Protein 4U9N (pdb70)

CATH classification: 1.10.357.20

Nearest PDB structures (foldseek):
  4u9l-assembly1_A  TM=1.004E+00  e=7.813E-21  Thermus thermophilus HB8
  5x9h-assembly1_A  TM=9.500E-01  e=3.663E-18  Thermus thermophilus HB8
  4u9l-assembly1_A  TM=9.890E-01  e=3.385E-21  Thermus thermophilus HB8
  5x9h-assembly1_A  TM=9.630E-01  e=1.611E-18  Thermus thermophilus HB8

Secondary structure (DSSP, 8-state):
-TTT--HHHHHHHHHHHHHHHHHHHTHHHHHHHTTHHHHHH-GGGGGGHHHHHHHHHHHHHHHHHHHHHHHHTTSS-GGGHHHHHHHHHHHHHHHHHHHHHHHHHHHHHHT-GGGHHHHHHHHHHHHHHHHHHHHHHHHHHHHTT--GGGTHHHHHHHHHHHHHHHHHHHHHHHHH-/--GGG--HHHHHHHHHHHHHHHHHHHTHHHHHHHTTHHHHHH-GGGGGGHHHHHHHHHHHHHHHHHHHHHHHHTTSS-GGGHHHHHHHHHHHHHHHHHHHHHHHHHHHHHHT-GGGHHHHHHHHHHHHHHHHHHHHHHHHHHHHTT--HHHHHHHHHHHHHHHHHHHHHHHHHHHH--

InterPro domains:
  IPR000644 CBS domain [PF00571] (135-192)
  IPR000644 CBS domain [PF00571] (198-252)
  IPR000644 CBS domain [PS51371] (138-200)
  IPR000644 CBS domain [PS51371] (202-258)
  IPR000644 CBS domain [SM00116] (141-194)
  IPR000644 CBS domain [SM00116] (205-253)
  IPR006667 SLC41A/MgtE, integral membrane domain [PF01769] (320-442)
  IPR006668 Magnesium transporter, MgtE intracellular domain [PF03448] (28-132)
  IPR006668 Magnesium transporter, MgtE intracellular domain [SM00924] (28-134)
  IPR006669 Magnesium transporter MgtE [PTHR43773] (9-448)
  IPR006669 Magnesium transporter MgtE [TIGR00400] (4-448)
  IPR036739 SLC41A/MgtE divalent cation transporters, integral membrane domain superfamily [G3DSA:1.10.357.20] (271-448)
  IPR036739 SLC41A/MgtE divalent cation transporters, integral membrane domain superfamily [SSF161093] (280-447)
  IPR038076 MgtE, N-terminal domain superfamily [G3DSA:1.25.60.10] (1-129)
  IPR046342 CBS domain superfamily [G3DSA:3.10.580.10] (130-252)
  IPR046342 CBS domain superfamily [SSF54631] (134-265)

B-factor: mean 40.31, std 9.63, range [22.08, 92.89]

Sequence (355 aa):
VYSEAGPVALWLARVRWLVILILTGMVTSSILQGFESVLEAVTALAFYVPVLLGTGGNTGNQSATLIIRALATRDLDLRDWRRVFLKEMGVGLLLGLTLSFLLVGKVYWDGHPLLLPVVGVSLVLIVFFANLVGAMLPFLLRRLGVDPALVSNNPLVATLSDVTGLLIYLSVARLLLELVYSEAGPVALWLARVRWLVILILTGMVTSSILQGFESVLEAVTALAFYVPVLLGTGGNTGNNQSATLIIRALATRDLDLRDWRRVFLKEMGVGLLLGLTLSFLLVGKVYWDGHPLLLPVVGVSLVLIVFFANLVGAMLPFLLRRLGVDPALVSNPLVATLSDVTGLLIYLSVARLLLE

Solvent-accessible surface area: 15388 Å² total; per-residue (Å²): 95,14,67,144,27,31,57,96,39,11,76,128,79,5,30,112,61,2,34,84,7,4,91,58,9,21,72,2,1,52,22,2,58,49,22,59,86,5,17,86,82,29,45,6,0,14,4,0,6,6,4,0,8,25,5,0,9,20,0,0,11,30,1,2,87,35,0,53,106,4,8,64,84,182,43,15,63,73,179,37,100,130,68,5,64,123,44,1,75,28,0,0,81,66,0,0,99,36,0,8,158,49,0,43,39,29,0,164,211,31,47,46,95,117,0,43,68,0,0,8,74,0,0,22,64,3,0,37,92,2,0,13,42,0,0,34,13,1,12,103,10,122,176,121,70,54,71,31,85,60,33,6,28,12,45,0,29,10,67,1,24,27,52,1,0,79,28,0,0,57,17,0,107,140,87,48,96,145,85,7,57,148,18,32,52,98,47,1,63,91,58,4,15,174,80,2,35,94,10,2,93,64,11,20,65,4,0,56,35,1,49,54,19,72,75,7,18,89,76,24,48,2,0,16,3,0,5,7,5,0,9,22,7,0,9,16,0,0,18,30,0,2,48,60,0,31,166,4,5,76,76,207,42,12,87,55,73,42,104,144,91,0,69,126,40,1,76,26,0,0,82,52,0,0,97,35,0,7,157,52,0,45,41,24,0,158,209,34,46,34,88,107,0,41,69,0,0,10,71,0,0,30,64,3,0,40,91,3,0,14,43,0,0,33,15,0,12,99,12,91,186,121,69,77,82,6,73,75,38,5,44,7,50,0,30,21,76,2,25,30,48,1,0,74,31,1,0,46,19,0,107,144,88,39,110

Foldseek 3Di:
DVVPDDPVRVCVVPVVVVVVLVVLLVVLVVLCVVLVPLCVVDVCLVVCLCVLLVLLLVLLQVLLVVQLVCVVVVVDDLVCLVVLLVVLLVVQLVVQQVVLVVVLVVVVVVPDVLCSVLSSVLSSVLSNVLNSCSNCVVSVQVVVPHDCPPPSSSVSSSVSSVVSSVSSSVSSVVSVD/DDDVPADPVRVCVVPVVVVVVLVVLLCVLVVLVVVLVVLCVVDVCLVVCLCVLLVVLLVLLQVLLVVQLVCDVVVVDDLVCLVVQLVVLLVVLQVVQQVVLVVVLVVCVVVPPPLCSVLSSVLSSVLSNVLNNCSNCVQSVQVVVPHGCVPPVNSVSSSVSSVVSSVSSSVSSVVSVD

GO terms:
  GO:0005886 plasma membrane (C, EXP)
  GO:0042803 protein homodimerization activity (F, IPI)
  GO:0042802 identical protein binding (F, IPI)
  GO:0000287 magnesium ion binding (F, IDA)

Organism: Thermus thermophilus (strain ATCC 27634 / DSM 579 / HB8) (NCBI:txid300852)

Radius of gyration: 19.82 Å; Cα contacts (8 Å, |Δi|>4): 485; chains: 2; bounding box: 48×37×52 Å

Structure (mmCIF, N/CA/C/O backbone):
data_4U9N
#
_entry.id   4U9N
#
_cell.length_a   63.521
_cell.length_b   70.681
_cell.length_c   103.327
_cell.angle_alpha   90.00
_cell.angle_beta   90.00
_cell.angle_gamma   90.00
#
_symmetry.space_group_name_H-M   'P 21 21 21'
#
loop_
_entity.id
_entity.type
_entity.pdbx_description
1 polymer 'Magnesium transporter MgtE'
2 non-polymer 'MANGANESE (II) ION'
3 non-polymer 'OLEIC ACID'
4 non-polymer '(2R)-2,3-dihydroxypropyl (9Z)-octadec-9-enoate'
5 water water
#
loop_
_atom_site.group_PDB
_atom_site.id
_atom_site.type_symbol
_atom_site.label_atom_id
_atom_site.label_alt_id
_atom_site.label_comp_id
_atom_site.label_asym_id
_atom_site.label_entity_id
_atom_site.label_seq_id
_atom_site.pdbx_PDB_ins_code
_atom_site.Cartn_x
_atom_site.Cartn_y
_atom_site.Cartn_z
_atom_site.occupancy
_atom_site.B_iso_or_equiv
_atom_site.auth_seq_id
_atom_site.auth_comp_id
_atom_site.auth_asym_id
_atom_site.auth_atom_id
_atom_site.pdbx_PDB_model_num
ATOM 1 N N . VAL A 1 2 ? 41.699 3.010 -24.338 1.00 67.09 272 VAL A N 1
ATOM 2 C CA . VAL A 1 2 ? 41.320 1.602 -24.366 1.00 62.89 272 VAL A CA 1
ATOM 3 C C . VAL A 1 2 ? 42.132 0.819 -23.340 1.00 60.44 272 VAL A C 1
ATOM 4 O O . VAL A 1 2 ? 43.251 1.204 -22.994 1.00 59.41 272 VAL A O 1
ATOM 6 N N . TYR A 1 3 ? 41.566 -0.286 -22.863 1.00 62.75 273 TYR A N 1
ATOM 7 C CA . TYR A 1 3 ? 42.118 -0.998 -21.714 1.00 52.87 273 TYR A CA 1
ATOM 8 C C . TYR A 1 3 ? 43.435 -1.708 -22.004 1.00 51.32 273 TYR A C 1
ATOM 9 O O . TYR A 1 3 ? 44.360 -1.648 -21.197 1.00 54.12 273 TYR A O 1
ATOM 18 N N . SER A 1 4 ? 43.515 -2.387 -23.144 1.00 54.12 274 SER A N 1
ATOM 19 C CA . SER A 1 4 ? 44.723 -3.120 -23.514 1.00 53.12 274 SER A CA 1
ATOM 20 C C . SER A 1 4 ? 45.921 -2.183 -23.668 1.00 56.05 274 SER A C 1
ATOM 21 O O . SER A 1 4 ? 47.075 -2.618 -23.613 1.00 57.36 274 SER A O 1
ATOM 24 N N . GLU A 1 5 ? 45.638 -0.898 -23.863 1.00 55.23 275 GLU A N 1
ATOM 25 C CA . GLU A 1 5 ? 46.671 0.117 -24.036 1.00 58.35 275 GLU A CA 1
ATOM 26 C C . GLU A 1 5 ? 47.283 0.525 -22.696 1.00 57.62 275 GLU A C 1
ATOM 27 O O . GLU A 1 5 ? 48.498 0.480 -22.510 1.00 61.38 275 GLU A O 1
ATOM 33 N N . ALA A 1 6 ? 46.419 0.917 -21.764 1.00 54.92 276 ALA A N 1
ATOM 34 C CA . ALA A 1 6 ? 46.846 1.595 -20.546 1.00 53.12 276 ALA A CA 1
ATOM 35 C C . ALA A 1 6 ? 47.562 0.685 -19.551 1.00 53.16 276 ALA A C 1
ATOM 36 O O . ALA A 1 6 ? 47.218 -0.488 -19.395 1.00 55.57 276 ALA A O 1
ATOM 38 N N . GLY A 1 7 ? 48.574 1.246 -18.893 1.00 55.39 277 GLY A N 1
ATOM 39 C CA . GLY A 1 7 ? 49.255 0.583 -17.796 1.00 51.39 277 GLY A CA 1
ATOM 40 C C . GLY A 1 7 ? 48.553 0.896 -16.487 1.00 52.63 277 GLY A C 1
ATOM 41 O O . GLY A 1 7 ? 47.553 1.615 -16.479 1.00 51.19 277 GLY A O 1
ATOM 42 N N . PRO A 1 8 ? 49.079 0.365 -15.372 1.00 48.39 278 PRO A N 1
ATOM 43 C CA . PRO A 1 8 ? 48.462 0.523 -14.049 1.00 50.79 278 PRO A CA 1
ATOM 44 C C . PRO A 1 8 ? 48.339 1.980 -13.610 1.00 51.66 278 PRO A C 1
ATOM 45 O O . PRO A 1 8 ? 47.292 2.376 -13.095 1.00 48.48 278 PRO A O 1
ATOM 49 N N . VAL A 1 9 ? 49.394 2.762 -13.810 1.00 53.34 279 VAL A N 1
ATOM 50 C CA . VAL A 1 9 ? 49.375 4.173 -13.440 1.00 51.93 279 VAL A CA 1
ATOM 51 C C . VAL A 1 9 ? 48.352 4.932 -14.282 1.00 50.51 279 VAL A C 1
ATOM 52 O O . VAL A 1 9 ? 47.633 5.795 -13.777 1.00 52.31 279 VAL A O 1
ATOM 56 N N . ALA A 1 10 ? 48.282 4.592 -15.565 1.00 48.60 280 ALA A N 1
ATOM 57 C CA . ALA A 1 10 ? 47.344 5.235 -16.479 1.00 54.23 280 ALA A CA 1
ATOM 58 C C . ALA A 1 10 ? 45.902 4.919 -16.094 1.00 48.93 280 ALA A C 1
ATOM 59 O O . ALA A 1 10 ? 45.032 5.789 -16.149 1.00 50.90 280 ALA A O 1
ATOM 61 N N . LEU A 1 11 ? 45.654 3.672 -15.708 1.00 48.85 281 LEU A N 1
ATOM 62 C CA . LEU A 1 11 ? 44.334 3.269 -15.238 1.00 49.18 281 LEU A CA 1
ATOM 63 C C . LEU A 1 11 ? 43.996 3.988 -13.936 1.00 43.54 281 LEU A C 1
ATOM 64 O O . LEU A 1 11 ? 42.886 4.493 -13.765 1.00 41.38 281 LEU A O 1
ATOM 69 N N . TRP A 1 12 ? 44.966 4.035 -13.028 1.00 45.36 282 TRP A N 1
ATOM 70 C CA . TRP A 1 12 ? 44.821 4.755 -11.767 1.00 48.02 282 TRP A CA 1
ATOM 71 C C . TRP A 1 12 ? 44.491 6.220 -12.023 1.00 47.57 282 TRP A C 1
ATOM 72 O O . TRP A 1 12 ? 43.617 6.794 -11.376 1.00 45.54 282 TRP A O 1
ATOM 83 N N . LEU A 1 13 ? 45.195 6.810 -12.984 1.00 49.68 283 LEU A N 1
ATOM 84 C CA . LEU A 1 13 ? 44.978 8.194 -13.384 1.00 51.02 283 LEU A CA 1
ATOM 85 C C . LEU A 1 13 ? 43.551 8.429 -13.877 1.00 44.78 283 LEU A C 1
ATOM 86 O O . LEU A 1 13 ? 42.944 9.459 -13.582 1.00 47.71 283 LEU A O 1
ATOM 91 N N . ALA A 1 14 ? 43.021 7.467 -14.624 1.00 42.36 284 ALA A N 1
ATOM 92 C CA . ALA A 1 14 ? 41.722 7.626 -15.268 1.00 43.51 284 ALA A CA 1
ATOM 93 C C . ALA A 1 14 ? 40.552 7.348 -14.328 1.00 42.18 284 ALA A C 1
ATOM 94 O O . ALA A 1 14 ? 39.422 7.753 -14.599 1.00 40.87 284 ALA A O 1
ATOM 96 N N . ARG A 1 15 ? 40.824 6.664 -13.221 1.00 43.07 285 ARG A N 1
ATOM 97 C CA . ARG A 1 15 ? 39.759 6.205 -12.337 1.00 38.68 285 ARG A CA 1
ATOM 98 C C . ARG A 1 15 ? 39.678 6.974 -11.018 1.00 37.66 285 ARG A C 1
ATOM 99 O O . ARG A 1 15 ? 38.606 7.065 -10.421 1.00 37.87 285 ARG A O 1
ATOM 107 N N . VAL A 1 16 ? 40.801 7.532 -10.573 1.00 37.99 286 VAL A N 1
ATOM 108 C CA . VAL A 1 16 ? 40.912 8.053 -9.209 1.00 36.01 286 VAL A CA 1
ATOM 109 C C . VAL A 1 16 ? 40.003 9.254 -8.925 1.00 38.75 286 VAL A C 1
ATOM 110 O O . VAL A 1 16 ? 39.426 9.348 -7.841 1.00 36.60 286 VAL A O 1
ATOM 114 N N . ARG A 1 17 ? 39.860 10.152 -9.895 1.00 40.58 287 ARG A N 1
ATOM 115 C CA . ARG A 1 17 ? 39.097 11.382 -9.692 1.00 41.65 287 ARG A CA 1
ATOM 116 C C . ARG A 1 17 ? 37.641 11.092 -9.344 1.00 38.49 287 ARG A C 1
ATOM 117 O O . ARG A 1 17 ? 37.068 11.704 -8.441 1.00 35.88 287 ARG A O 1
ATOM 121 N N . TRP A 1 18 ? 37.051 10.142 -10.058 1.00 38.30 288 TRP A N 1
ATOM 122 C CA . TRP A 1 18 ? 35.653 9.794 -9.855 1.00 37.83 288 TRP A CA 1
ATOM 123 C C . TRP A 1 18 ? 35.433 9.083 -8.518 1.00 40.12 288 TRP A C 1
ATOM 124 O O . TRP A 1 18 ? 34.411 9.287 -7.866 1.00 34.84 288 TRP A O 1
ATOM 135 N N . LEU A 1 19 ? 36.396 8.262 -8.105 1.00 34.05 289 LEU A N 1
ATOM 136 C CA . LEU A 1 19 ? 36.289 7.548 -6.835 1.00 32.11 289 LEU A CA 1
ATOM 137 C C . LEU A 1 19 ? 36.496 8.485 -5.647 1.00 34.53 289 LEU A C 1
ATOM 138 O O . LEU A 1 19 ? 35.913 8.283 -4.582 1.00 34.34 289 LEU A O 1
ATOM 143 N N . VAL A 1 20 ? 37.330 9.503 -5.836 1.00 35.96 290 VAL A N 1
ATOM 144 C CA . VAL A 1 20 ? 37.601 10.483 -4.788 1.00 35.83 290 VAL A CA 1
ATOM 145 C C . VAL A 1 20 ? 36.367 11.344 -4.517 1.00 37.47 290 VAL A C 1
ATOM 146 O O . VAL A 1 20 ? 36.024 11.615 -3.364 1.00 38.78 290 VAL A O 1
ATOM 150 N N . ILE A 1 21 ? 35.695 11.758 -5.586 1.00 32.12 291 ILE A N 1
ATOM 151 C CA . ILE A 1 21 ? 34.466 12.533 -5.466 1.00 36.70 291 ILE A CA 1
ATOM 152 C C . ILE A 1 21 ? 33.398 11.738 -4.711 1.00 39.47 291 ILE A C 1
ATOM 153 O O . ILE A 1 21 ? 32.707 12.275 -3.842 1.00 32.83 291 ILE A O 1
ATOM 158 N N . LEU A 1 22 ? 33.286 10.453 -5.034 1.00 33.59 292 LEU A N 1
ATOM 159 C CA . LEU A 1 22 ? 32.294 9.583 -4.410 1.00 38.16 292 LEU A CA 1
ATOM 160 C C . LEU A 1 22 ? 32.549 9.366 -2.918 1.00 34.38 292 LEU A C 1
ATOM 161 O O . LEU A 1 22 ? 31.615 9.398 -2.118 1.00 39.32 292 LEU A O 1
ATOM 166 N N . ILE A 1 23 ? 33.804 9.141 -2.542 1.00 32.00 293 ILE A N 1
ATOM 167 C CA . ILE A 1 23 ? 34.119 8.881 -1.142 1.00 35.83 293 ILE A CA 1
ATOM 168 C C . ILE A 1 23 ? 34.010 10.164 -0.319 1.00 35.62 293 ILE A C 1
ATOM 169 O O . ILE A 1 23 ? 33.624 10.123 0.847 1.00 36.30 293 ILE A O 1
ATOM 174 N N . LEU A 1 24 ? 34.321 11.304 -0.931 1.00 36.28 294 LEU A N 1
ATOM 175 C CA . LEU A 1 24 ? 34.186 12.586 -0.250 1.00 37.74 294 LEU A CA 1
ATOM 176 C C . LEU A 1 24 ? 32.713 12.863 0.024 1.00 39.87 294 LEU A C 1
ATOM 177 O O . LEU A 1 24 ? 32.358 13.491 1.022 1.00 41.69 294 LEU A O 1
ATOM 182 N N . THR A 1 25 ? 31.861 12.375 -0.870 1.00 38.98 295 THR A N 1
ATOM 183 C CA . THR A 1 25 ? 30.420 12.458 -0.691 1.00 38.97 295 THR A CA 1
ATOM 184 C C . THR A 1 25 ? 29.949 11.419 0.324 1.00 38.42 295 THR A C 1
ATOM 185 O O . THR A 1 25 ? 29.144 11.716 1.203 1.00 43.71 295 THR A O 1
ATOM 189 N N . GLY A 1 26 ? 30.470 10.201 0.200 1.00 36.74 296 GLY A N 1
ATOM 190 C CA . GLY A 1 26 ? 30.085 9.104 1.069 1.00 37.12 296 GLY A CA 1
ATOM 191 C C . GLY A 1 26 ? 30.518 9.268 2.515 1.00 38.09 296 GLY A C 1
ATOM 192 O O . GLY A 1 26 ? 29.971 8.616 3.406 1.00 39.43 296 GLY A O 1
ATOM 193 N N . MET A 1 27 ? 31.499 10.138 2.748 1.00 37.35 297 MET A N 1
ATOM 194 C CA . MET A 1 27 ? 31.998 10.410 4.096 1.00 36.19 297 MET A CA 1
ATOM 195 C C . MET A 1 27 ? 30.919 10.987 5.005 1.00 35.72 297 MET A C 1
ATOM 196 O O . MET A 1 27 ? 31.015 10.893 6.227 1.00 35.34 297 MET A O 1
ATOM 201 N N . VAL A 1 28 ? 29.902 11.595 4.401 1.00 32.94 298 VAL A N 1
ATOM 202 C CA . VAL A 1 28 ? 28.804 12.197 5.145 1.00 35.19 298 VAL A CA 1
ATOM 203 C C . VAL A 1 28 ? 28.066 11.149 5.982 1.00 34.58 298 VAL A C 1
ATOM 204 O O . VAL A 1 28 ? 27.548 11.458 7.057 1.00 33.56 298 VAL A O 1
ATOM 208 N N . THR A 1 29 ? 28.044 9.908 5.501 1.00 30.06 299 THR A N 1
ATOM 209 C CA . THR A 1 29 ? 27.337 8.835 6.198 1.00 32.88 299 THR A CA 1
ATOM 210 C C . THR A 1 29 ? 27.905 8.598 7.593 1.00 28.30 299 THR A C 1
ATOM 211 O O . THR A 1 29 ? 27.167 8.264 8.518 1.00 31.47 299 THR A O 1
ATOM 215 N N . SER A 1 30 ? 29.213 8.775 7.745 1.00 25.95 300 SER A N 1
ATOM 216 C CA . SER A 1 30 ? 29.849 8.590 9.043 1.00 31.46 300 SER A CA 1
ATOM 217 C C . SER A 1 30 ? 29.445 9.709 9.998 1.00 36.02 300 SER A C 1
ATOM 218 O O . SER A 1 30 ? 29.290 9.487 11.200 1.00 32.32 300 SER A O 1
ATOM 221 N N . SER A 1 31 ? 29.269 10.908 9.454 1.00 32.37 301 SER A N 1
ATOM 222 C CA . SER A 1 31 ? 28.847 12.056 10.247 1.00 36.91 301 SER A CA 1
ATOM 223 C C . SER A 1 31 ? 27.395 11.905 10.686 1.00 37.57 301 SER A C 1
ATOM 224 O O . SER A 1 31 ? 27.023 12.293 11.795 1.00 34.50 301 SER A O 1
ATOM 227 N N . ILE A 1 32 ? 26.579 11.337 9.803 1.00 33.28 302 ILE A N 1
ATOM 228 C CA . ILE A 1 32 ? 25.174 11.085 10.101 1.00 32.86 302 ILE A CA 1
ATOM 229 C C . ILE A 1 32 ? 25.032 10.073 11.234 1.00 33.69 302 ILE A C 1
ATOM 230 O O . ILE A 1 32 ? 24.268 10.287 12.175 1.00 33.42 302 ILE A O 1
ATOM 235 N N . LEU A 1 33 ? 25.781 8.978 11.143 1.00 33.14 303 LEU A N 1
ATOM 236 C CA . LEU A 1 33 ? 25.746 7.934 12.161 1.00 30.70 303 LEU A CA 1
ATOM 237 C C . LEU A 1 33 ? 26.254 8.456 13.505 1.00 32.39 303 LEU A C 1
ATOM 238 O O . LEU A 1 33 ? 25.729 8.094 14.559 1.00 33.61 303 LEU A O 1
ATOM 243 N N . GLN A 1 34 ? 27.271 9.311 13.457 1.00 34.12 304 GLN A N 1
ATOM 244 C CA . GLN A 1 34 ? 27.812 9.942 14.657 1.00 36.17 304 GLN A CA 1
ATOM 245 C C . GLN A 1 34 ? 26.737 10.755 15.380 1.00 35.18 304 GLN A C 1
ATOM 246 O O . GLN A 1 34 ? 26.669 10.760 16.609 1.00 35.74 304 GLN A O 1
ATOM 252 N N . GLY A 1 35 ? 25.885 11.422 14.607 1.00 32.23 305 GLY A N 1
ATOM 253 C CA . GLY A 1 35 ? 24.823 12.244 15.162 1.00 30.50 305 GLY A CA 1
ATOM 254 C C . GLY A 1 35 ? 23.691 11.463 15.807 1.00 40.77 305 GLY A C 1
ATOM 255 O O . GLY A 1 35 ? 22.829 12.045 16.466 1.00 40.05 305 GLY A O 1
ATOM 256 N N . PHE A 1 36 ? 23.686 10.147 15.616 1.00 40.33 306 PHE A N 1
ATOM 257 C CA . PHE A 1 36 ? 22.671 9.287 16.221 1.00 38.04 306 PHE A CA 1
ATOM 258 C C . PHE A 1 36 ? 23.296 8.290 17.189 1.00 35.46 306 PHE A C 1
ATOM 259 O O . PHE A 1 36 ? 22.736 7.226 17.440 1.00 38.42 306 PHE A O 1
ATOM 267 N N . GLU A 1 37 ? 24.458 8.641 17.729 1.00 34.54 307 GLU A N 1
ATOM 268 C CA . GLU A 1 37 ? 25.218 7.740 18.592 1.00 40.66 307 GLU A CA 1
ATOM 269 C C . GLU A 1 37 ? 24.408 7.265 19.799 1.00 42.31 307 GLU A C 1
ATOM 270 O O . GLU A 1 37 ? 24.563 6.128 20.253 1.00 40.22 307 GLU A O 1
ATOM 276 N N . SER A 1 38 ? 23.535 8.135 20.299 1.00 37.19 308 SER A N 1
ATOM 277 C CA . SER A 1 38 ? 22.727 7.837 21.476 1.00 43.58 308 SER A CA 1
ATOM 278 C C . SER A 1 38 ? 21.862 6.592 21.284 1.00 41.63 308 SER A C 1
ATOM 279 O O . SER A 1 38 ? 21.956 5.641 22.061 1.00 39.09 308 SER A O 1
ATOM 282 N N . VAL A 1 39 ? 21.031 6.591 20.246 1.00 36.16 309 VAL A N 1
ATOM 283 C CA . VAL A 1 39 ? 20.147 5.456 19.993 1.00 37.62 309 VAL A CA 1
ATOM 284 C C . VAL A 1 39 ? 20.926 4.230 19.516 1.00 39.47 309 VAL A C 1
ATOM 285 O O . VAL A 1 39 ? 20.510 3.097 19.755 1.00 41.35 309 VAL A O 1
ATOM 289 N N . LEU A 1 40 ? 22.055 4.456 18.851 1.00 37.16 310 LEU A N 1
ATOM 290 C CA . LEU A 1 40 ? 22.907 3.358 18.405 1.00 39.08 310 LEU A CA 1
ATOM 291 C C . LEU A 1 40 ? 23.525 2.634 19.601 1.00 42.31 310 LEU A C 1
ATOM 292 O O . LEU A 1 40 ? 23.700 1.413 19.584 1.00 35.72 310 LEU A O 1
ATOM 297 N N . GLU A 1 41 ? 23.848 3.394 20.641 1.00 40.07 311 GLU A N 1
ATOM 298 C CA . GLU A 1 41 ? 24.435 2.824 21.846 1.00 40.49 311 GLU A CA 1
ATOM 299 C C . GLU A 1 41 ? 23.389 2.117 22.702 1.00 39.55 311 GLU A C 1
ATOM 300 O O . GLU A 1 41 ? 23.677 1.103 23.335 1.00 40.88 311 GLU A O 1
ATOM 306 N N . ALA A 1 42 ? 22.174 2.658 22.708 1.00 42.10 312 ALA A N 1
ATOM 307 C CA . ALA A 1 42 ? 21.070 2.072 23.461 1.00 39.45 312 ALA A CA 1
ATOM 308 C C . ALA A 1 42 ? 20.692 0.692 22.922 1.00 42.77 312 ALA A C 1
ATOM 309 O O . ALA A 1 42 ? 20.561 -0.267 23.685 1.00 34.65 312 ALA A O 1
ATOM 311 N N . VAL A 1 43 ? 20.513 0.600 21.606 1.00 37.67 313 VAL A N 1
ATOM 312 C CA . VAL A 1 43 ? 20.187 -0.666 20.954 1.00 30.61 313 VAL A CA 1
ATOM 313 C C . VAL A 1 43 ? 21.240 -1.018 19.910 1.00 34.04 313 VAL A C 1
ATOM 314 O O . VAL A 1 43 ? 21.182 -0.543 18.774 1.00 34.46 313 VAL A O 1
ATOM 318 N N . THR A 1 44 ? 22.198 -1.854 20.296 1.00 33.68 314 THR A N 1
ATOM 319 C CA . THR A 1 44 ? 23.316 -2.200 19.424 1.00 38.06 314 THR A CA 1
ATOM 320 C C . THR A 1 44 ? 22.879 -2.933 18.157 1.00 35.04 314 THR A C 1
ATOM 321 O O . THR A 1 44 ? 23.547 -2.851 17.124 1.00 32.76 314 THR A O 1
ATOM 325 N N . ALA A 1 45 ? 21.748 -3.629 18.236 1.00 32.16 315 ALA A N 1
ATOM 326 C CA . ALA A 1 45 ? 21.244 -4.421 17.117 1.00 32.67 315 ALA A CA 1
ATOM 327 C C . ALA A 1 45 ? 20.845 -3.563 15.916 1.00 30.42 315 ALA A C 1
ATOM 328 O O . ALA A 1 45 ? 20.653 -4.083 14.817 1.00 31.23 315 ALA A O 1
ATOM 330 N N . LEU A 1 46 ? 20.712 -2.257 16.131 1.00 29.57 316 LEU A N 1
ATOM 331 C CA . LEU A 1 46 ? 20.412 -1.321 15.052 1.00 28.62 316 LEU A CA 1
ATOM 332 C C . LEU A 1 46 ? 21.458 -1.393 13.945 1.00 29.60 316 LEU A C 1
ATOM 333 O O . LEU A 1 46 ? 21.131 -1.296 12.763 1.00 30.10 316 LEU A O 1
ATOM 338 N N . ALA A 1 47 ? 22.715 -1.574 14.338 1.00 29.48 317 ALA A N 1
ATOM 339 C CA . ALA A 1 47 ? 23.823 -1.632 13.392 1.00 30.88 317 ALA A CA 1
ATOM 340 C C . ALA A 1 47 ? 23.795 -2.898 12.535 1.00 32.92 317 ALA A C 1
ATOM 341 O O . ALA A 1 47 ? 24.398 -2.940 11.462 1.00 27.38 317 ALA A O 1
ATOM 343 N N . PHE A 1 48 ? 23.096 -3.925 13.010 1.00 31.47 318 PHE A N 1
ATOM 344 C CA . PHE A 1 48 ? 23.073 -5.216 12.326 1.00 29.26 318 PHE A CA 1
ATOM 345 C C . PHE A 1 48 ? 22.445 -5.134 10.935 1.00 25.87 318 PHE A C 1
ATOM 346 O O . PHE A 1 48 ? 22.841 -5.860 10.029 1.00 23.62 318 PHE A O 1
ATOM 354 N N . TYR A 1 49 ? 21.473 -4.244 10.764 1.00 27.62 319 TYR A N 1
ATOM 355 C CA . TYR A 1 49 ? 20.686 -4.226 9.534 1.00 32.01 319 TYR A CA 1
ATOM 356 C C . TYR A 1 49 ? 20.980 -3.029 8.634 1.00 29.96 319 TYR A C 1
ATOM 357 O O . TYR A 1 49 ? 20.273 -2.802 7.652 1.00 28.17 319 TYR A O 1
ATOM 366 N N . VAL A 1 50 ? 22.029 -2.279 8.960 1.00 24.36 320 VAL A N 1
ATOM 367 C CA . VAL A 1 50 ? 22.408 -1.116 8.162 1.00 26.33 320 VAL A CA 1
ATOM 368 C C . VAL A 1 50 ? 22.784 -1.491 6.714 1.00 23.30 320 VAL A C 1
ATOM 369 O O . VAL A 1 50 ? 22.257 -0.890 5.782 1.00 26.18 320 VAL A O 1
ATOM 373 N N . PRO A 1 51 ? 23.671 -2.490 6.510 1.00 25.53 321 PRO A N 1
ATOM 374 C CA . PRO A 1 51 ? 24.014 -2.797 5.114 1.00 25.25 321 PRO A CA 1
ATOM 375 C C . PRO A 1 51 ? 22.859 -3.349 4.280 1.00 25.53 321 PRO A C 1
ATOM 376 O O . PRO A 1 51 ? 22.788 -3.047 3.089 1.00 26.89 321 PRO A O 1
ATOM 380 N N . VAL A 1 52 ? 21.976 -4.143 4.876 1.00 24.57 322 VAL A N 1
ATOM 381 C CA . VAL A 1 52 ? 20.907 -4.752 4.090 1.00 28.24 322 VAL A CA 1
ATOM 382 C C . VAL A 1 52 ? 19.831 -3.720 3.736 1.00 28.99 322 VAL A C 1
ATOM 383 O O . VAL A 1 52 ? 19.195 -3.814 2.685 1.00 28.48 322 VAL A O 1
ATOM 387 N N . LEU A 1 53 ? 19.650 -2.719 4.593 1.00 26.94 323 LEU A N 1
ATOM 388 C CA . LEU A 1 53 ? 18.699 -1.648 4.316 1.00 27.63 323 LEU A CA 1
ATOM 389 C C . LEU A 1 53 ? 19.205 -0.718 3.215 1.00 29.50 323 LEU A C 1
ATOM 390 O O . LEU A 1 53 ? 18.478 -0.412 2.269 1.00 28.49 323 LEU A O 1
ATOM 395 N N . LEU A 1 54 ? 20.450 -0.270 3.342 1.00 26.43 324 LEU A N 1
ATOM 396 C CA . LEU A 1 54 ? 21.040 0.631 2.357 1.00 25.88 324 LEU A CA 1
ATOM 397 C C . LEU A 1 54 ? 21.295 -0.090 1.039 1.00 27.23 324 LEU A C 1
ATOM 398 O O . LEU A 1 54 ? 21.213 0.512 -0.033 1.00 29.33 324 LEU A O 1
ATOM 403 N N . GLY A 1 55 ? 21.605 -1.381 1.126 1.00 25.05 325 GLY A N 1
ATOM 404 C CA . GLY A 1 55 ? 21.879 -2.186 -0.051 1.00 25.78 325 GLY A CA 1
ATOM 405 C C . GLY A 1 55 ? 20.636 -2.478 -0.870 1.00 28.47 325 GLY A C 1
ATOM 406 O O . GLY A 1 55 ? 20.690 -2.530 -2.099 1.00 27.96 325 GLY A O 1
ATOM 407 N N . THR A 1 56 ? 19.513 -2.672 -0.187 1.00 27.90 326 THR A N 1
ATOM 408 C CA . THR A 1 56 ? 18.242 -2.913 -0.860 1.00 31.29 326 THR A CA 1
ATOM 409 C C . THR A 1 56 ? 17.763 -1.636 -1.548 1.00 31.02 326 THR A C 1
ATOM 410 O O . THR A 1 56 ? 17.172 -1.684 -2.626 1.00 29.05 326 THR A O 1
ATOM 414 N N . GLY A 1 57 ? 18.030 -0.494 -0.923 1.00 30.05 327 GLY A N 1
ATOM 415 C CA . GLY A 1 57 ? 17.726 0.792 -1.525 1.00 28.33 327 GLY A CA 1
ATOM 416 C C . GLY A 1 57 ? 18.493 0.990 -2.820 1.00 29.85 327 GLY A C 1
ATOM 417 O O . GLY A 1 57 ? 17.932 1.420 -3.828 1.00 28.81 327 GLY A O 1
ATOM 418 N N . GLY A 1 58 ? 19.782 0.667 -2.793 1.00 28.16 328 GLY A N 1
ATOM 419 C CA . GLY A 1 58 ? 20.618 0.750 -3.977 1.00 29.31 328 GLY A CA 1
ATOM 420 C C . GLY A 1 58 ? 20.160 -0.174 -5.092 1.00 31.12 328 GLY A C 1
ATOM 421 O O . GLY A 1 58 ? 20.117 0.225 -6.255 1.00 32.95 328 GLY A O 1
ATOM 422 N N . ASN A 1 59 ? 19.820 -1.410 -4.736 1.00 32.91 329 ASN A N 1
ATOM 423 C CA . ASN A 1 59 ? 19.324 -2.381 -5.709 1.00 32.93 329 ASN A CA 1
ATOM 424 C C . ASN A 1 59 ? 18.043 -1.899 -6.378 1.00 32.08 329 ASN A C 1
ATOM 425 O O . ASN A 1 59 ? 17.900 -1.978 -7.598 1.00 27.43 329 ASN A O 1
ATOM 430 N N . THR A 1 60 ? 17.119 -1.402 -5.562 1.00 25.69 330 THR A N 1
ATOM 431 C CA . THR A 1 60 ? 15.843 -0.886 -6.040 1.00 27.34 330 THR A CA 1
ATOM 432 C C . THR A 1 60 ? 16.046 0.301 -6.976 1.00 33.19 330 THR A C 1
ATOM 433 O O . THR A 1 60 ? 15.479 0.349 -8.067 1.00 31.02 330 THR A O 1
ATOM 437 N N . GLY A 1 61 ? 16.861 1.256 -6.540 1.00 32.10 331 GLY A N 1
ATOM 438 C CA . GLY A 1 61 ? 17.131 2.448 -7.323 1.00 29.56 331 GLY A CA 1
ATOM 439 C C . GLY A 1 61 ? 17.794 2.150 -8.654 1.00 29.37 331 GLY A C 1
ATOM 440 O O . GLY A 1 61 ? 17.415 2.707 -9.684 1.00 29.65 331 GLY A O 1
ATOM 441 N N . ASN A 1 62 ? 18.783 1.263 -8.637 1.00 29.33 332 ASN A N 1
ATOM 442 C CA . ASN A 1 62 ? 19.536 0.949 -9.844 1.00 33.33 332 ASN A CA 1
ATOM 443 C C . ASN A 1 62 ? 18.745 0.095 -10.823 1.00 31.24 332 ASN A C 1
ATOM 444 O O . ASN A 1 62 ? 18.968 0.152 -12.031 1.00 32.11 332 ASN A O 1
ATOM 449 N N . GLN A 1 63 ? 17.818 -0.695 -10.296 1.00 30.03 333 GLN A N 1
ATOM 450 C CA . GLN A 1 63 ? 16.917 -1.468 -11.135 1.00 28.51 333 GLN A CA 1
ATOM 451 C C . GLN A 1 63 ? 15.975 -0.507 -11.851 1.00 34.15 333 GLN A C 1
ATOM 452 O O . GLN A 1 63 ? 15.723 -0.634 -13.050 1.00 30.85 333 GLN A O 1
ATOM 458 N N . SER A 1 64 ? 15.472 0.466 -11.098 1.00 28.37 334 SER A N 1
ATOM 459 C CA . SER A 1 64 ? 14.584 1.486 -11.638 1.00 32.11 334 SER A CA 1
ATOM 460 C C . SER A 1 64 ? 15.291 2.340 -12.688 1.00 33.50 334 SER A C 1
ATOM 461 O O . SER A 1 64 ? 14.729 2.633 -13.744 1.00 32.75 334 SER A O 1
ATOM 464 N N . ALA A 1 65 ? 16.527 2.733 -12.392 1.00 28.08 335 ALA A N 1
ATOM 465 C CA . ALA A 1 65 ? 17.311 3.557 -13.306 1.00 27.29 335 ALA A CA 1
ATOM 466 C C . ALA A 1 65 ? 17.582 2.838 -14.623 1.00 32.04 335 ALA A C 1
ATOM 467 O O . ALA A 1 65 ? 17.563 3.453 -15.689 1.00 30.02 335 ALA A O 1
ATOM 469 N N . THR A 1 66 ? 17.834 1.535 -14.540 1.00 31.77 336 THR A N 1
ATOM 470 C CA . THR A 1 66 ? 18.106 0.720 -15.719 1.00 30.79 336 THR A CA 1
ATOM 471 C C . THR A 1 66 ? 16.932 0.745 -16.696 1.00 32.53 336 THR A C 1
ATOM 472 O O . THR A 1 66 ? 17.118 0.926 -17.901 1.00 32.03 336 THR A O 1
ATOM 476 N N . LEU A 1 67 ? 15.724 0.573 -16.167 1.00 30.02 337 LEU A N 1
ATOM 477 C CA . LEU A 1 67 ? 14.514 0.614 -16.981 1.00 32.88 337 LEU A CA 1
ATOM 478 C C . LEU A 1 67 ? 14.328 1.962 -17.674 1.00 32.82 337 LEU A C 1
ATOM 479 O O . LEU A 1 67 ? 13.977 2.017 -18.853 1.00 34.58 337 LEU A O 1
ATOM 484 N N . ILE A 1 68 ? 14.568 3.046 -1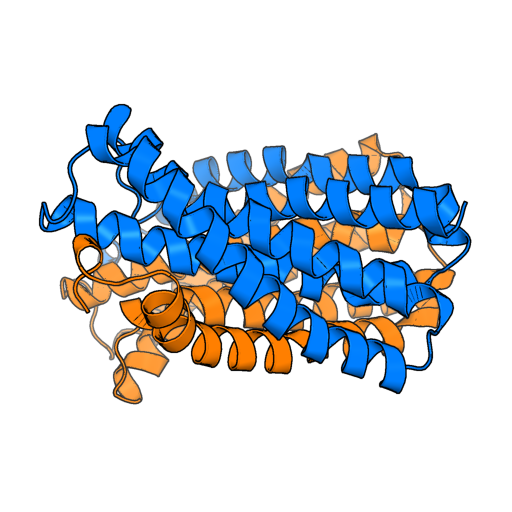6.942 1.00 29.13 338 ILE A N 1
ATOM 485 C CA . ILE A 1 68 ? 14.336 4.391 -17.465 1.00 28.47 338 ILE A CA 1
ATOM 486 C C . ILE A 1 68 ? 15.367 4.772 -18.527 1.00 32.69 338 ILE A C 1
ATOM 487 O O . ILE A 1 68 ? 15.022 5.362 -19.553 1.00 31.05 338 ILE A O 1
ATOM 492 N N . ILE A 1 69 ? 16.627 4.430 -18.275 1.00 29.30 339 ILE A N 1
ATOM 493 C CA . ILE A 1 69 ? 17.701 4.689 -19.231 1.00 33.03 339 ILE A CA 1
ATOM 494 C C . ILE A 1 69 ? 17.400 4.011 -20.566 1.00 31.15 339 ILE A C 1
ATOM 495 O O . ILE A 1 69 ? 17.596 4.596 -21.631 1.00 34.13 339 ILE A O 1
ATOM 500 N N . ARG A 1 70 ? 16.902 2.782 -20.494 1.00 31.59 340 ARG A N 1
ATOM 501 C CA . ARG A 1 70 ? 16.542 2.016 -21.680 1.00 35.54 340 ARG A CA 1
ATOM 502 C C . ARG A 1 70 ? 15.408 2.684 -22.459 1.00 36.15 340 ARG A C 1
ATOM 503 O O . ARG A 1 70 ? 15.489 2.846 -23.680 1.00 38.47 340 ARG A O 1
ATOM 508 N N . ALA A 1 71 ? 14.359 3.076 -21.742 1.00 33.39 341 ALA A N 1
ATOM 509 C CA . ALA A 1 71 ? 13.186 3.695 -22.351 1.00 35.76 341 ALA A CA 1
ATOM 510 C C . ALA A 1 71 ? 13.517 5.029 -23.017 1.00 38.17 341 ALA A C 1
ATOM 511 O O . ALA A 1 71 ? 12.916 5.390 -24.030 1.00 33.27 341 ALA A O 1
ATOM 513 N N . LEU A 1 72 ? 14.471 5.758 -22.445 1.00 33.37 342 LEU A N 1
ATOM 514 C CA . LEU A 1 72 ? 14.905 7.033 -23.012 1.00 35.60 342 LEU A CA 1
ATOM 515 C C . LEU A 1 72 ? 15.747 6.817 -24.266 1.00 34.15 342 LEU A C 1
ATOM 516 O O . LEU A 1 72 ? 15.665 7.588 -25.222 1.00 32.83 342 LEU A O 1
ATOM 521 N N . ALA A 1 73 ? 16.556 5.762 -24.254 1.00 34.03 343 ALA A N 1
ATOM 522 C CA . ALA A 1 73 ? 17.417 5.439 -25.386 1.00 35.64 343 ALA A CA 1
ATOM 523 C C . ALA A 1 73 ? 16.599 5.011 -26.601 1.00 35.17 343 ALA A C 1
ATOM 524 O O . ALA A 1 73 ? 16.896 5.405 -27.730 1.00 36.54 343 ALA A O 1
ATOM 526 N N . THR A 1 74 ? 15.569 4.204 -26.362 1.00 37.85 344 THR A N 1
ATOM 527 C CA . THR A 1 74 ? 14.721 3.696 -27.436 1.00 37.64 344 THR A CA 1
ATOM 528 C C . THR A 1 74 ? 13.596 4.673 -27.748 1.00 38.76 344 THR A C 1
ATOM 529 O O . THR A 1 74 ? 12.723 4.386 -28.567 1.00 41.61 344 THR A O 1
ATOM 533 N N . ARG A 1 75 ? 13.628 5.824 -27.080 1.00 36.77 345 ARG A N 1
ATOM 534 C CA . ARG A 1 75 ? 12.627 6.876 -27.241 1.00 38.92 345 ARG A CA 1
ATOM 535 C C . ARG A 1 75 ? 11.222 6.384 -26.896 1.00 39.30 345 ARG A C 1
ATOM 536 O O . ARG A 1 75 ? 10.228 6.903 -27.401 1.00 43.20 345 ARG A O 1
ATOM 544 N N . ASP A 1 76 ? 11.150 5.381 -26.026 1.00 43.41 346 ASP A N 1
ATOM 545 C CA . ASP A 1 76 ? 9.878 4.958 -25.454 1.00 42.76 346 ASP A CA 1
ATOM 546 C C . ASP A 1 76 ? 9.359 6.064 -24.542 1.00 43.21 346 ASP A C 1
ATOM 547 O O . ASP A 1 76 ? 8.154 6.207 -24.340 1.00 41.35 346 ASP A O 1
ATOM 552 N N . LEU A 1 77 ? 10.288 6.843 -23.994 1.00 37.90 347 LEU A N 1
ATOM 553 C CA . LEU A 1 77 ? 9.951 8.010 -23.187 1.00 39.30 347 LEU A CA 1
ATOM 554 C C . LEU A 1 77 ? 10.716 9.237 -23.669 1.00 39.19 347 LEU A C 1
ATOM 555 O O . LEU A 1 77 ? 11.828 9.125 -24.184 1.00 41.09 347 LEU A O 1
ATOM 560 N N . ASP A 1 78 ? 10.112 10.406 -23.502 1.00 40.89 348 ASP A N 1
ATOM 561 C CA . ASP A 1 78 ? 10.795 11.663 -23.773 1.00 41.42 348 ASP A CA 1
ATOM 562 C C . ASP A 1 78 ? 11.161 12.330 -22.449 1.00 43.24 348 ASP A C 1
ATOM 563 O O . ASP A 1 78 ? 10.741 11.875 -21.385 1.00 43.07 348 ASP A O 1
ATOM 568 N N . LEU A 1 79 ? 11.948 13.399 -22.517 1.00 40.63 349 LEU A N 1
ATOM 569 C CA . LEU A 1 79 ? 12.410 14.087 -21.316 1.00 44.23 349 LEU A CA 1
ATOM 570 C C . LEU A 1 79 ? 11.252 14.640 -20.489 1.00 45.66 349 LEU A C 1
ATOM 571 O O . LEU A 1 79 ? 11.327 14.688 -19.263 1.00 42.25 349 LEU A O 1
ATOM 576 N N . ARG A 1 80 ? 10.179 15.043 -21.161 1.00 43.19 350 ARG A N 1
ATOM 577 C CA . ARG A 1 80 ? 9.064 15.700 -20.486 1.00 47.77 350 ARG A CA 1
ATOM 578 C C . ARG A 1 80 ? 8.117 14.708 -19.804 1.00 46.28 350 ARG A C 1
ATOM 579 O O . ARG A 1 80 ? 7.148 15.111 -19.156 1.00 44.15 350 ARG A O 1
ATOM 587 N N . ASP A 1 81 ? 8.399 13.416 -19.943 1.00 45.14 351 ASP A N 1
ATOM 588 C CA . ASP A 1 81 ? 7.557 12.381 -19.349 1.00 38.95 351 ASP A CA 1
ATOM 589 C C . ASP A 1 81 ? 7.914 12.098 -17.892 1.00 37.40 351 ASP A C 1
ATOM 590 O O . ASP A 1 81 ? 7.312 11.226 -17.264 1.00 38.69 351 ASP A O 1
ATOM 595 N N . TRP A 1 82 ? 8.881 12.835 -17.353 1.00 36.97 352 TRP A N 1
ATOM 596 C CA . TRP A 1 82 ? 9.422 12.531 -16.027 1.00 39.64 352 TRP A CA 1
ATOM 597 C C . TRP A 1 82 ? 8.403 12.702 -14.904 1.00 38.51 352 TRP A C 1
ATOM 598 O O . TRP A 1 82 ? 8.493 12.037 -13.874 1.00 39.14 352 TRP A O 1
ATOM 609 N N . ARG A 1 83 ? 7.434 13.588 -15.101 1.00 40.85 353 ARG A N 1
ATOM 610 C CA . ARG A 1 83 ? 6.393 13.795 -14.103 1.00 38.25 353 ARG A CA 1
ATOM 611 C C . ARG A 1 83 ? 5.421 12.619 -14.074 1.00 38.93 353 ARG A C 1
ATOM 612 O O . ARG A 1 83 ? 4.988 12.187 -13.007 1.00 39.75 353 ARG A O 1
ATOM 620 N N . ARG A 1 84 ? 5.088 12.100 -15.252 1.00 39.82 354 ARG A N 1
ATOM 621 C CA . ARG A 1 84 ? 4.201 10.947 -15.358 1.00 36.94 354 ARG A CA 1
ATOM 622 C C . ARG A 1 84 ? 4.879 9.687 -14.828 1.00 40.18 354 ARG A C 1
ATOM 623 O O . ARG A 1 84 ? 4.241 8.849 -14.188 1.00 38.51 354 ARG A O 1
ATOM 625 N N . VAL A 1 85 ? 6.174 9.559 -15.102 1.00 37.63 355 VAL A N 1
ATOM 626 C CA . VAL A 1 85 ? 6.965 8.446 -14.591 1.00 35.88 355 VAL A CA 1
ATOM 627 C C . VAL A 1 85 ? 7.060 8.523 -13.071 1.00 36.20 355 VAL A C 1
ATOM 628 O O . VAL A 1 85 ? 6.981 7.507 -12.381 1.00 32.95 355 VAL A O 1
ATOM 632 N N . PHE A 1 86 ? 7.218 9.742 -12.563 1.00 37.55 356 PHE A N 1
ATOM 633 C CA . PHE A 1 86 ? 7.295 9.988 -11.128 1.00 41.22 356 PHE A CA 1
ATOM 634 C C . PHE A 1 86 ? 6.047 9.476 -10.418 1.00 39.08 356 PHE A C 1
ATOM 635 O O . PHE A 1 86 ? 6.136 8.815 -9.385 1.00 36.48 356 PHE A O 1
ATOM 643 N N . LEU A 1 87 ? 4.886 9.780 -10.986 1.00 38.49 357 LEU A N 1
ATOM 644 C CA . LEU A 1 87 ? 3.617 9.421 -10.366 1.00 38.87 357 LEU A CA 1
ATOM 645 C C . LEU A 1 87 ? 3.364 7.917 -10.400 1.00 38.11 357 LEU A C 1
ATOM 646 O O . LEU A 1 87 ? 2.827 7.352 -9.447 1.00 43.43 357 LEU A O 1
ATOM 651 N N . LYS A 1 88 ? 3.755 7.267 -11.491 1.00 37.51 358 LYS A N 1
ATOM 652 C CA . LYS A 1 88 ? 3.563 5.827 -11.610 1.00 38.35 358 LYS A CA 1
ATOM 653 C C . LYS A 1 88 ? 4.521 5.066 -10.698 1.00 36.20 358 LYS A C 1
ATOM 654 O O . LYS A 1 88 ? 4.132 4.097 -10.048 1.00 39.73 358 LYS A O 1
ATOM 660 N N . GLU A 1 89 ? 5.772 5.514 -10.649 1.00 34.13 359 GLU A N 1
ATOM 661 C CA . GLU A 1 89 ? 6.793 4.849 -9.846 1.00 36.57 359 GLU A CA 1
ATOM 662 C C . GLU A 1 89 ? 6.519 4.986 -8.349 1.00 36.34 359 GLU A C 1
ATOM 663 O O . GLU A 1 89 ? 7.050 4.220 -7.545 1.00 39.87 359 GLU A O 1
ATOM 669 N N . MET A 1 90 ? 5.694 5.965 -7.983 1.00 36.47 360 MET A N 1
ATOM 670 C CA . MET A 1 90 ? 5.227 6.104 -6.607 1.00 39.72 360 MET A CA 1
ATOM 671 C C . MET A 1 90 ? 4.520 4.834 -6.152 1.00 38.02 360 MET A C 1
ATOM 672 O O . MET A 1 90 ? 4.710 4.371 -5.028 1.00 39.11 360 MET A O 1
ATOM 677 N N . GLY A 1 91 ? 3.705 4.275 -7.041 1.00 38.75 361 GLY A N 1
ATOM 678 C CA . GLY A 1 91 ? 2.963 3.066 -6.745 1.00 40.97 361 GLY A CA 1
ATOM 679 C C . GLY A 1 91 ? 3.836 1.828 -6.759 1.00 37.73 361 GLY A C 1
ATOM 680 O O . GLY A 1 91 ? 3.716 0.973 -5.883 1.00 39.95 361 GLY A O 1
ATOM 681 N N . VAL A 1 92 ? 4.715 1.730 -7.752 1.00 36.91 362 VAL A N 1
ATOM 682 C CA . VAL A 1 92 ? 5.600 0.576 -7.875 1.00 38.65 362 VAL A CA 1
ATOM 683 C C . VAL A 1 92 ? 6.513 0.447 -6.657 1.00 35.18 362 VAL A C 1
ATOM 684 O O . VAL A 1 92 ? 6.712 -0.651 -6.137 1.00 36.59 362 VAL A O 1
ATOM 688 N N . GLY A 1 93 ? 7.056 1.573 -6.203 1.00 32.98 363 GLY A N 1
ATOM 689 C CA . GLY A 1 93 ? 7.963 1.584 -5.068 1.00 31.48 363 GLY A CA 1
ATOM 690 C C . GLY A 1 93 ? 7.295 1.166 -3.773 1.00 34.69 363 GLY A C 1
ATOM 691 O O . GLY A 1 93 ? 7.886 0.450 -2.963 1.00 30.01 363 GLY A O 1
ATOM 692 N N . LEU A 1 94 ? 6.059 1.617 -3.576 1.00 34.32 364 LEU A N 1
ATOM 693 C CA . LEU A 1 94 ? 5.290 1.246 -2.394 1.00 33.07 364 LEU A CA 1
ATOM 694 C C . LEU A 1 94 ? 4.994 -0.248 -2.389 1.00 36.53 364 LEU A C 1
ATOM 695 O O . LEU A 1 94 ? 5.027 -0.890 -1.341 1.00 30.85 364 LEU A O 1
ATOM 700 N N . LEU A 1 95 ? 4.711 -0.800 -3.564 1.00 31.06 365 LEU A N 1
ATOM 701 C CA . LEU A 1 95 ? 4.423 -2.225 -3.684 1.00 34.97 365 LEU A CA 1
ATOM 702 C C . LEU A 1 95 ? 5.675 -3.064 -3.442 1.00 35.47 365 LEU A C 1
ATOM 703 O O . LEU A 1 95 ? 5.625 -4.081 -2.748 1.00 33.53 365 LEU A O 1
ATOM 708 N N . LEU A 1 96 ? 6.796 -2.638 -4.017 1.00 32.24 366 LEU A N 1
ATOM 709 C CA . LEU A 1 96 ? 8.068 -3.318 -3.797 1.00 33.32 366 LEU A CA 1
ATOM 710 C C . LEU A 1 96 ? 8.519 -3.147 -2.347 1.00 32.19 366 LEU A C 1
ATOM 711 O O . LEU A 1 96 ? 9.116 -4.047 -1.761 1.00 31.64 366 LEU A O 1
ATOM 716 N N . GLY A 1 97 ? 8.222 -1.985 -1.775 1.00 29.87 367 GLY A N 1
ATOM 717 C CA . GLY A 1 97 ? 8.612 -1.682 -0.410 1.00 34.66 367 GLY A CA 1
ATOM 718 C C . GLY A 1 97 ? 7.925 -2.577 0.601 1.00 34.24 367 GLY A C 1
ATOM 719 O O . GLY A 1 97 ? 8.568 -3.128 1.491 1.00 33.65 367 GLY A O 1
ATOM 720 N N . LEU A 1 98 ? 6.612 -2.721 0.457 1.00 35.33 368 LEU A N 1
ATOM 721 C CA . LEU A 1 98 ? 5.828 -3.573 1.342 1.00 36.90 368 LEU A CA 1
ATOM 722 C C . LEU A 1 98 ? 6.239 -5.037 1.214 1.00 39.86 368 LEU A C 1
ATOM 723 O O . LEU A 1 98 ? 6.275 -5.768 2.205 1.00 37.36 368 LEU A O 1
ATOM 728 N N . THR A 1 99 ? 6.551 -5.459 -0.008 1.00 33.03 369 THR A N 1
ATOM 729 C CA . THR A 1 99 ? 6.953 -6.839 -0.259 1.00 33.57 369 THR A CA 1
ATOM 730 C C . THR A 1 99 ? 8.280 -7.161 0.421 1.00 34.49 369 THR A C 1
ATOM 731 O O . THR A 1 99 ? 8.389 -8.141 1.157 1.00 38.03 369 THR A O 1
ATOM 735 N N . LEU A 1 100 ? 9.283 -6.325 0.174 1.00 33.09 370 LEU A N 1
ATOM 736 C CA . LEU A 1 100 ? 10.615 -6.533 0.730 1.00 34.26 370 LEU A CA 1
ATOM 737 C C . LEU A 1 100 ? 10.628 -6.351 2.248 1.00 33.84 370 LEU A C 1
ATOM 738 O O . LEU A 1 100 ? 11.361 -7.042 2.956 1.00 34.82 370 LEU A O 1
ATOM 743 N N . SER A 1 101 ? 9.811 -5.427 2.743 1.00 35.27 371 SER A N 1
ATOM 744 C CA . SER A 1 101 ? 9.723 -5.178 4.178 1.00 37.65 371 SER A CA 1
ATOM 745 C C . SER A 1 101 ? 9.210 -6.406 4.913 1.00 39.75 371 SER A C 1
ATOM 746 O O . SER A 1 101 ? 9.685 -6.731 5.999 1.00 35.79 371 SER A O 1
ATOM 749 N N . PHE A 1 102 ? 8.239 -7.083 4.311 1.00 38.52 372 PHE A N 1
ATOM 750 C CA . PHE A 1 102 ? 7.672 -8.295 4.889 1.00 39.25 372 PHE A CA 1
ATOM 751 C C . PHE A 1 102 ? 8.755 -9.342 5.143 1.00 40.74 372 PHE A C 1
ATOM 752 O O . PHE A 1 102 ? 8.777 -9.986 6.192 1.00 39.58 372 PHE A O 1
ATOM 760 N N . LEU A 1 103 ? 9.663 -9.490 4.184 1.00 35.61 373 LEU A N 1
ATOM 761 C CA . LEU A 1 103 ? 10.733 -10.476 4.282 1.00 33.34 373 LEU A CA 1
ATOM 762 C C . LEU A 1 103 ? 11.757 -10.130 5.361 1.00 36.76 373 LEU A C 1
ATOM 763 O O . LEU A 1 103 ? 12.171 -10.996 6.134 1.00 33.41 373 LEU A O 1
ATOM 768 N N . LEU A 1 104 ? 12.170 -8.866 5.407 1.00 31.37 374 LEU A N 1
ATOM 769 C CA . LEU A 1 104 ? 13.223 -8.450 6.327 1.00 32.66 374 LEU A CA 1
ATOM 770 C C . LEU A 1 104 ? 12.738 -8.438 7.776 1.00 30.96 374 LEU A C 1
ATOM 771 O O . LEU A 1 104 ? 13.508 -8.730 8.690 1.00 33.49 374 LEU A O 1
ATOM 776 N N . VAL A 1 105 ? 11.467 -8.102 7.982 1.00 28.32 375 VAL A N 1
ATOM 777 C CA . VAL A 1 105 ? 10.871 -8.164 9.312 1.00 36.44 375 VAL A CA 1
ATOM 778 C C . VAL A 1 105 ? 10.903 -9.604 9.819 1.00 36.20 375 VAL A C 1
ATOM 779 O O . VAL A 1 105 ? 11.122 -9.853 11.008 1.00 35.39 375 VAL A O 1
ATOM 783 N N . GLY A 1 106 ? 10.710 -10.549 8.903 1.00 31.44 376 GLY A N 1
ATOM 784 C CA . GLY A 1 106 ? 10.828 -11.960 9.225 1.00 31.23 376 GLY A CA 1
ATOM 785 C C . GLY A 1 106 ? 12.218 -12.291 9.734 1.00 37.67 376 GLY A C 1
ATOM 786 O O . GLY A 1 106 ? 12.377 -13.036 10.702 1.00 37.26 376 GLY A O 1
ATOM 787 N N . LYS A 1 107 ? 13.230 -11.729 9.080 1.00 36.18 377 LYS A N 1
ATOM 788 C CA . LYS A 1 107 ? 14.614 -11.906 9.505 1.00 35.82 377 LYS A CA 1
ATOM 789 C C . LYS A 1 107 ? 14.842 -11.303 10.891 1.00 34.87 377 LYS A C 1
ATOM 790 O O . LYS A 1 107 ? 15.532 -11.891 11.723 1.00 34.73 377 LYS A O 1
ATOM 796 N N . VAL A 1 108 ? 14.260 -10.132 11.133 1.00 31.99 378 VAL A N 1
ATOM 797 C CA . VAL A 1 108 ? 14.379 -9.470 12.432 1.00 33.72 378 VAL A CA 1
ATOM 798 C C . VAL A 1 108 ? 13.681 -10.282 13.520 1.00 34.41 378 VAL A C 1
ATOM 799 O O . VAL A 1 108 ? 14.179 -10.396 14.643 1.00 32.47 378 VAL A O 1
ATOM 803 N N . TYR A 1 109 ? 12.530 -10.849 13.177 1.00 36.74 379 TYR A N 1
ATOM 804 C CA . TYR A 1 109 ? 11.792 -11.703 14.098 1.00 33.93 379 TYR A CA 1
ATOM 805 C C . TYR A 1 109 ? 12.598 -12.958 14.424 1.00 36.33 379 TYR A C 1
ATOM 806 O O . TYR A 1 109 ? 12.626 -13.411 15.568 1.00 37.86 379 TYR A O 1
ATOM 815 N N . TRP A 1 110 ? 13.261 -13.510 13.412 1.00 33.27 380 TRP A N 1
ATOM 816 C CA . TRP A 1 110 ? 14.115 -14.676 13.605 1.00 35.52 380 TRP A CA 1
ATOM 817 C C . TRP A 1 110 ? 15.308 -14.355 14.499 1.00 37.07 380 TRP A C 1
ATOM 818 O O . TRP A 1 110 ? 15.649 -15.130 15.392 1.00 38.04 380 TRP A O 1
ATOM 829 N N . ASP A 1 111 ? 15.946 -13.214 14.251 1.00 34.20 381 ASP A N 1
ATOM 830 C CA . ASP A 1 111 ? 17.119 -12.811 15.021 1.00 36.44 381 ASP A CA 1
ATOM 831 C C . ASP A 1 111 ? 16.764 -12.505 16.473 1.00 35.43 381 ASP A C 1
ATOM 832 O O . ASP A 1 111 ? 17.626 -12.543 17.350 1.00 39.32 381 ASP A O 1
ATOM 837 N N . GLY A 1 112 ? 15.496 -12.195 16.722 1.00 35.73 382 GLY A N 1
ATOM 838 C CA . GLY A 1 112 ? 15.019 -11.978 18.075 1.00 33.95 382 GLY A CA 1
ATOM 839 C C . GLY A 1 112 ? 15.214 -10.567 18.597 1.00 37.06 382 GLY A C 1
ATOM 840 O O . GLY A 1 112 ? 15.668 -10.376 19.724 1.00 36.23 382 GLY A O 1
ATOM 841 N N . HIS A 1 113 ? 14.866 -9.576 17.782 1.00 33.37 383 HIS A N 1
ATOM 842 C CA . HIS A 1 113 ? 14.919 -8.181 18.211 1.00 34.79 383 HIS A CA 1
ATOM 843 C C . HIS A 1 113 ? 13.563 -7.508 18.032 1.00 34.89 383 HIS A C 1
ATOM 844 O O . HIS A 1 113 ? 13.371 -6.732 17.095 1.00 36.68 383 HIS A O 1
ATOM 851 N N . PRO A 1 114 ? 12.619 -7.803 18.941 1.00 32.76 384 PRO A N 1
ATOM 852 C CA . PRO A 1 114 ? 11.229 -7.339 18.842 1.00 34.09 384 PRO A CA 1
ATOM 853 C C . PRO A 1 114 ? 11.091 -5.817 18.824 1.00 33.52 384 PRO A C 1
ATOM 854 O O . PRO A 1 114 ? 10.152 -5.307 18.213 1.00 38.97 384 PRO A O 1
ATOM 858 N N . LEU A 1 115 ? 12.007 -5.108 19.477 1.00 33.10 385 LEU A N 1
ATOM 859 C CA . LEU A 1 115 ? 11.976 -3.648 19.481 1.00 33.96 385 LEU A CA 1
ATOM 860 C C . LEU A 1 115 ? 12.217 -3.078 18.085 1.00 34.50 385 LEU A C 1
ATOM 861 O O . LEU A 1 115 ? 11.775 -1.972 17.774 1.00 33.82 385 LEU A O 1
ATOM 866 N N . LEU A 1 116 ? 12.916 -3.837 17.247 1.00 31.67 386 LEU A N 1
ATOM 867 C CA . LEU A 1 116 ? 13.290 -3.349 15.924 1.00 31.90 386 LEU A CA 1
ATOM 868 C C . LEU A 1 116 ? 12.307 -3.768 14.837 1.00 33.06 386 LEU A C 1
ATOM 869 O O . LEU A 1 116 ? 12.479 -3.406 13.674 1.00 36.58 386 LEU A O 1
ATOM 874 N N . LEU A 1 117 ? 11.284 -4.529 15.215 1.00 32.28 387 LEU A N 1
ATOM 875 C CA . LEU A 1 117 ? 10.270 -4.964 14.258 1.00 34.52 387 LEU A CA 1
ATOM 876 C C . LEU A 1 117 ? 9.591 -3.779 13.551 1.00 37.06 387 LEU A C 1
ATOM 877 O O . LEU A 1 117 ? 9.544 -3.751 12.320 1.00 35.08 387 LEU A O 1
ATOM 882 N N . PRO A 1 118 ? 9.076 -2.790 14.309 1.00 33.97 388 PRO A N 1
ATOM 883 C CA . PRO A 1 118 ? 8.469 -1.682 13.564 1.00 33.42 388 PRO A CA 1
ATOM 884 C C . PRO A 1 118 ? 9.502 -0.725 12.970 1.00 32.35 388 PRO A C 1
ATOM 885 O O . PRO A 1 118 ? 9.218 -0.074 11.967 1.00 36.37 388 PRO A O 1
ATOM 889 N N . VAL A 1 119 ? 10.681 -0.646 13.581 1.00 31.71 389 VAL A N 1
ATOM 890 C CA . VAL A 1 119 ? 11.732 0.253 13.112 1.00 30.29 389 VAL A CA 1
ATOM 891 C C . VAL A 1 119 ? 12.249 -0.154 11.733 1.00 33.14 389 VAL A C 1
ATOM 892 O O . VAL A 1 119 ? 12.302 0.660 10.812 1.00 28.39 389 VAL A O 1
ATOM 896 N N . VAL A 1 120 ? 12.630 -1.420 11.604 1.00 32.52 390 VAL A N 1
ATOM 897 C CA . VAL A 1 120 ? 13.166 -1.938 10.354 1.00 33.46 390 VAL A CA 1
ATOM 898 C C . VAL A 1 120 ? 12.071 -2.031 9.294 1.00 34.57 390 VAL A C 1
ATOM 899 O O . VAL A 1 120 ? 12.300 -1.727 8.123 1.00 35.44 390 VAL A O 1
ATOM 903 N N . GLY A 1 121 ? 10.876 -2.429 9.718 1.00 34.11 391 GLY A N 1
ATOM 904 C CA . GLY A 1 121 ? 9.752 -2.587 8.812 1.00 35.15 391 GLY A CA 1
ATOM 905 C C . GLY A 1 121 ? 9.316 -1.302 8.136 1.00 34.76 391 GLY A C 1
ATOM 906 O O . GLY A 1 121 ? 9.155 -1.255 6.916 1.00 34.11 391 GLY A O 1
ATOM 907 N N . VAL A 1 122 ? 9.119 -0.257 8.933 1.00 30.66 392 VAL A N 1
ATOM 908 C CA . VAL A 1 122 ? 8.693 1.038 8.417 1.00 30.18 392 VAL A CA 1
ATOM 909 C C . VAL A 1 122 ? 9.790 1.669 7.560 1.00 33.88 392 VAL A C 1
ATOM 910 O O . VAL A 1 122 ? 9.517 2.232 6.497 1.00 33.27 392 VAL A O 1
ATOM 914 N N . SER A 1 123 ? 11.031 1.556 8.026 1.00 30.21 393 SER A N 1
ATOM 915 C CA . SER A 1 123 ? 12.173 2.158 7.346 1.00 29.77 393 SER A CA 1
ATOM 916 C C . SER A 1 123 ? 12.375 1.610 5.935 1.00 28.07 393 SER A C 1
ATOM 917 O O . SER A 1 123 ? 12.570 2.376 4.994 1.00 27.54 393 SER A O 1
ATOM 920 N N . LEU A 1 124 ? 12.327 0.289 5.792 1.00 30.37 394 LEU A N 1
ATOM 921 C CA . LEU A 1 124 ? 12.578 -0.342 4.499 1.00 32.50 394 LEU A CA 1
ATOM 922 C C . LEU A 1 124 ? 11.553 0.080 3.450 1.00 32.13 394 LEU A C 1
ATOM 923 O O . LEU A 1 124 ? 11.908 0.313 2.296 1.00 34.23 394 LEU A O 1
ATOM 928 N N . VAL A 1 125 ? 10.287 0.179 3.849 1.00 32.09 395 VAL A N 1
ATOM 929 C CA . VAL A 1 125 ? 9.246 0.654 2.940 1.00 32.89 395 VAL A CA 1
ATOM 930 C C . VAL A 1 125 ? 9.569 2.061 2.450 1.00 31.98 395 VAL A C 1
ATOM 931 O O . VAL A 1 125 ? 9.492 2.347 1.256 1.00 32.42 395 VAL A O 1
ATOM 935 N N . LEU A 1 126 ? 9.942 2.931 3.384 1.00 29.38 396 LEU A N 1
ATOM 936 C CA . LEU A 1 126 ? 10.294 4.309 3.060 1.00 29.23 396 LEU A CA 1
ATOM 937 C C . LEU A 1 126 ? 11.562 4.365 2.214 1.00 31.41 396 LEU A C 1
ATOM 938 O O . LEU A 1 126 ? 11.633 5.113 1.239 1.00 30.92 396 LEU A O 1
ATOM 943 N N . ILE A 1 127 ? 12.557 3.568 2.592 1.00 28.89 397 ILE A N 1
ATOM 944 C CA . ILE A 1 127 ? 13.822 3.524 1.866 1.00 29.33 397 ILE A CA 1
ATOM 945 C C . ILE A 1 127 ? 13.620 3.063 0.422 1.00 30.48 397 ILE A C 1
ATOM 946 O O . ILE A 1 127 ? 14.084 3.716 -0.511 1.00 30.30 397 ILE A O 1
ATOM 951 N N . VAL A 1 128 ? 12.916 1.949 0.243 1.00 27.92 398 VAL A N 1
ATOM 952 C CA . VAL A 1 128 ? 12.634 1.432 -1.093 1.00 29.30 398 VAL A CA 1
ATOM 953 C C . VAL A 1 128 ? 11.813 2.431 -1.903 1.00 31.77 398 VAL A C 1
ATOM 954 O O . VAL A 1 128 ? 12.084 2.655 -3.083 1.00 28.96 398 VAL A O 1
ATOM 958 N N . PHE A 1 129 ? 10.825 3.041 -1.256 1.00 30.18 399 PHE A N 1
ATOM 959 C CA . PHE A 1 129 ? 9.959 4.018 -1.909 1.00 30.07 399 PHE A CA 1
ATOM 960 C C . PHE A 1 129 ? 10.744 5.199 -2.473 1.00 30.97 399 PHE A C 1
ATOM 961 O O . PHE A 1 129 ? 10.559 5.579 -3.629 1.00 31.39 399 PHE A O 1
ATOM 969 N N . PHE A 1 130 ? 11.621 5.776 -1.659 1.00 29.38 400 PHE A N 1
ATOM 970 C CA . PHE A 1 130 ? 12.376 6.950 -2.082 1.00 32.32 400 PHE A CA 1
ATOM 971 C C . PHE A 1 130 ? 13.540 6.594 -3.004 1.00 33.64 400 PHE A C 1
ATOM 972 O O . PHE A 1 130 ? 13.846 7.342 -3.931 1.00 32.18 400 PHE A O 1
ATOM 980 N N . ALA A 1 131 ? 14.185 5.458 -2.757 1.00 32.12 401 ALA A N 1
ATOM 981 C CA . ALA A 1 131 ? 15.294 5.027 -3.604 1.00 29.46 401 ALA A CA 1
ATOM 982 C C . ALA A 1 131 ? 14.803 4.716 -5.011 1.00 28.04 401 ALA A C 1
ATOM 983 O O . ALA A 1 131 ? 15.523 4.907 -5.989 1.00 26.75 401 ALA A O 1
ATOM 985 N N . ASN A 1 132 ? 13.567 4.238 -5.102 1.00 29.18 402 ASN A N 1
ATOM 986 C CA . ASN A 1 132 ? 12.956 3.932 -6.387 1.00 29.26 402 ASN A CA 1
ATOM 987 C C . ASN A 1 132 ? 12.749 5.199 -7.209 1.00 30.16 402 ASN A C 1
ATOM 988 O O . ASN A 1 132 ? 13.020 5.222 -8.409 1.00 26.88 402 ASN A O 1
ATOM 993 N N . LEU A 1 133 ? 12.275 6.254 -6.553 1.00 27.77 403 LEU A N 1
ATOM 994 C CA . LEU A 1 133 ? 12.047 7.530 -7.221 1.00 31.35 403 LEU A CA 1
ATOM 995 C C . LEU A 1 133 ? 13.356 8.192 -7.643 1.00 34.06 403 LEU A C 1
ATOM 996 O O . LEU A 1 133 ? 13.451 8.742 -8.740 1.00 33.60 403 LEU A O 1
ATOM 1001 N N . VAL A 1 134 ? 14.359 8.138 -6.771 1.00 28.56 404 VAL A N 1
ATOM 1002 C CA . VAL A 1 134 ? 15.676 8.681 -7.093 1.00 28.55 404 VAL A CA 1
ATOM 1003 C C . VAL A 1 134 ? 16.249 7.997 -8.332 1.00 31.02 404 VAL A C 1
ATOM 1004 O O . VAL A 1 134 ? 16.774 8.653 -9.235 1.00 27.55 404 VAL A O 1
ATOM 1008 N N . GLY A 1 135 ? 16.134 6.674 -8.372 1.00 31.20 405 GLY A N 1
ATOM 1009 C CA . GLY A 1 135 ? 16.611 5.902 -9.503 1.00 30.21 405 GLY A CA 1
ATOM 1010 C C . GLY A 1 135 ? 15.860 6.210 -10.785 1.00 28.98 405 GLY A C 1
ATOM 1011 O O . GLY A 1 135 ? 16.437 6.190 -11.867 1.00 30.50 405 GLY A O 1
ATOM 1012 N N . ALA A 1 136 ? 14.570 6.503 -10.667 1.00 31.65 406 ALA A N 1
ATOM 1013 C CA . ALA A 1 136 ? 13.747 6.761 -11.843 1.00 30.77 406 ALA A CA 1
ATOM 1014 C C . ALA A 1 136 ? 13.974 8.165 -12.405 1.00 33.66 406 ALA A C 1
ATOM 1015 O O . ALA A 1 136 ? 13.890 8.377 -13.616 1.00 32.07 406 ALA A O 1
ATOM 1017 N N . MET A 1 137 ? 14.267 9.117 -11.524 1.00 31.06 407 MET A N 1
ATOM 1018 C CA . MET A 1 137 ? 14.403 10.515 -11.926 1.00 30.42 407 MET A CA 1
ATOM 1019 C C . MET A 1 137 ? 15.804 10.866 -12.415 1.00 32.40 407 MET A C 1
ATOM 1020 O O . MET A 1 137 ? 15.963 11.733 -13.275 1.00 34.44 407 MET A O 1
ATOM 1025 N N . LEU A 1 138 ? 16.814 10.198 -11.866 1.00 31.51 408 LEU A N 1
ATOM 1026 C CA . LEU A 1 138 ? 18.207 10.524 -12.174 1.00 29.74 408 LEU A CA 1
ATOM 1027 C C . LEU A 1 138 ? 18.569 10.468 -13.671 1.00 34.71 408 LEU A C 1
ATOM 1028 O O . LEU A 1 138 ? 19.285 11.346 -14.151 1.00 34.85 408 LEU A O 1
ATOM 1033 N N . PRO A 1 139 ? 18.092 9.447 -14.414 1.00 29.96 409 PRO A N 1
ATOM 1034 C CA . PRO A 1 139 ? 18.412 9.459 -15.848 1.00 33.43 409 PRO A CA 1
ATOM 1035 C C . PRO A 1 139 ? 17.852 10.674 -16.587 1.00 33.37 409 PRO A C 1
ATOM 1036 O O . PRO A 1 139 ? 18.478 11.144 -17.536 1.00 35.39 409 PRO A O 1
ATOM 1040 N N . PHE A 1 140 ? 16.695 11.170 -16.159 1.00 32.64 410 PHE A N 1
ATOM 1041 C CA . PHE A 1 140 ? 16.132 12.383 -16.742 1.00 33.58 410 PHE A CA 1
ATOM 1042 C C . PHE A 1 140 ? 17.043 13.574 -16.469 1.00 38.21 410 PHE A C 1
ATOM 1043 O O . PHE A 1 140 ? 17.291 14.394 -17.354 1.00 36.55 410 PHE A O 1
ATOM 1051 N N . LEU A 1 141 ? 17.540 13.661 -15.239 1.00 33.02 411 LEU A N 1
ATOM 1052 C CA . LEU A 1 141 ? 18.415 14.756 -14.835 1.00 40.77 411 LEU A CA 1
ATOM 1053 C C . LEU A 1 141 ? 19.736 14.736 -15.601 1.00 42.77 411 LEU A C 1
ATOM 1054 O O . LEU A 1 141 ? 20.214 15.774 -16.058 1.00 43.73 411 LEU A O 1
ATOM 1059 N N . LEU A 1 142 ? 20.316 13.549 -15.745 1.00 38.85 412 LEU A N 1
ATOM 1060 C CA . LEU A 1 142 ? 21.612 13.399 -16.400 1.00 42.69 412 LEU A CA 1
ATOM 1061 C C . LEU A 1 142 ? 21.546 13.730 -17.891 1.00 47.15 412 LEU A C 1
ATOM 1062 O O . LEU A 1 142 ? 22.398 14.454 -18.409 1.00 50.60 412 LEU A O 1
ATOM 1067 N N . ARG A 1 143 ? 20.535 13.204 -18.577 1.00 39.89 413 ARG A N 1
ATOM 1068 C CA . ARG A 1 143 ? 20.368 13.460 -20.005 1.00 49.39 413 ARG A CA 1
ATOM 1069 C C . ARG A 1 143 ? 20.107 14.940 -20.270 1.00 50.58 413 ARG A C 1
ATOM 1070 O O . ARG A 1 143 ? 20.460 15.465 -21.326 1.00 52.11 413 ARG A O 1
ATOM 1078 N N . ARG A 1 144 ? 19.490 15.605 -19.300 1.00 49.07 414 ARG A N 1
ATOM 1079 C CA . ARG A 1 144 ? 19.243 17.039 -19.377 1.00 51.31 414 ARG A CA 1
ATOM 1080 C C . ARG A 1 144 ? 20.564 17.806 -19.329 1.00 57.02 414 ARG A C 1
ATOM 1081 O O . ARG A 1 144 ? 20.694 18.876 -19.924 1.00 57.67 414 ARG A O 1
ATOM 1089 N N . LEU A 1 145 ? 21.548 17.242 -18.634 1.00 55.43 415 LEU A N 1
ATOM 1090 C CA . LEU A 1 145 ? 22.853 17.880 -18.492 1.00 54.74 415 LEU A CA 1
ATOM 1091 C C . LEU A 1 145 ? 23.881 17.310 -19.468 1.00 54.00 415 LEU A C 1
ATOM 1092 O O . LEU A 1 145 ? 25.048 17.703 -19.450 1.00 55.85 415 LEU A O 1
ATOM 1097 N N . GLY A 1 146 ? 23.446 16.377 -20.309 1.00 52.61 416 GLY A N 1
ATOM 1098 C CA . GLY A 1 146 ? 24.305 15.806 -21.332 1.00 52.09 416 GLY A CA 1
ATOM 1099 C C . GLY A 1 146 ? 25.249 14.722 -20.841 1.00 60.08 416 GLY A C 1
ATOM 1100 O O . GLY A 1 146 ? 26.227 14.393 -21.512 1.00 64.66 416 GLY A O 1
ATOM 1101 N N . VAL A 1 147 ? 24.952 14.158 -19.675 1.00 55.54 417 VAL A N 1
ATOM 1102 C CA . VAL A 1 147 ? 25.810 13.141 -19.072 1.00 54.86 417 VAL A CA 1
ATOM 1103 C C . VAL A 1 147 ? 25.374 11.729 -19.476 1.00 62.41 417 VAL A C 1
ATOM 1104 O O . VAL A 1 147 ? 24.181 11.443 -19.568 1.00 65.12 417 VAL A O 1
ATOM 1108 N N . ASP A 1 148 ? 26.348 10.858 -19.730 1.00 64.33 418 ASP A N 1
ATOM 1109 C CA . ASP A 1 148 ? 26.074 9.455 -20.029 1.00 63.56 418 ASP A CA 1
ATOM 1110 C C . ASP A 1 148 ? 26.068 8.620 -18.749 1.00 61.61 418 ASP A C 1
ATOM 1111 O O . ASP A 1 148 ? 27.055 8.594 -18.014 1.00 59.34 418 ASP A O 1
ATOM 1113 N N . PRO A 1 149 ? 24.946 7.932 -18.483 1.00 61.84 419 PRO A N 1
ATOM 1114 C CA . PRO A 1 149 ? 24.700 7.164 -17.255 1.00 60.46 419 PRO A CA 1
ATOM 1115 C C . PRO A 1 149 ? 25.611 5.950 -17.053 1.00 62.69 419 PRO A C 1
ATOM 1116 O O . PRO A 1 149 ? 25.800 5.532 -15.909 1.00 59.67 419 PRO A O 1
ATOM 1120 N N . ALA A 1 150 ? 26.160 5.409 -18.138 1.00 55.50 420 ALA A N 1
ATOM 1121 C CA . ALA A 1 150 ? 26.865 4.123 -18.127 1.00 61.22 420 ALA A CA 1
ATOM 1122 C C . ALA A 1 150 ? 27.890 3.958 -17.003 1.00 61.41 420 ALA A C 1
ATOM 1123 O O . ALA A 1 150 ? 28.023 2.873 -16.437 1.00 58.46 420 ALA A O 1
ATOM 1125 N N . LEU A 1 151 ? 28.611 5.026 -16.682 1.00 60.14 421 LEU A N 1
ATOM 1126 C CA . LEU A 1 151 ? 29.630 4.959 -15.640 1.00 57.77 421 LEU A CA 1
ATOM 1127 C C . LEU A 1 151 ? 29.352 5.945 -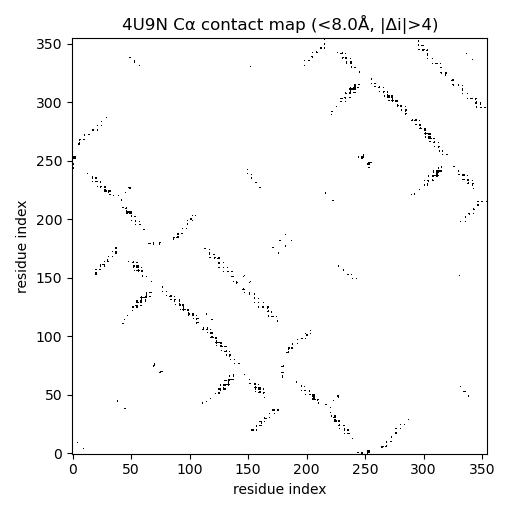14.509 1.00 57.77 421 LEU A C 1
ATOM 1128 O O . LEU A 1 151 ? 30.174 6.114 -13.607 1.00 55.94 421 LEU A O 1
ATOM 1130 N N . VAL A 1 152 ? 28.187 6.585 -14.554 1.00 53.43 422 VAL A N 1
ATOM 1131 C CA . VAL A 1 152 ? 27.854 7.626 -13.587 1.00 50.45 422 VAL A CA 1
ATOM 1132 C C . VAL A 1 152 ? 26.590 7.299 -12.790 1.00 46.86 422 VAL A C 1
ATOM 1133 O O . VAL A 1 152 ? 26.532 7.535 -11.582 1.00 46.48 422 VAL A O 1
ATOM 1137 N N . SER A 1 153 ? 25.589 6.744 -13.468 1.00 46.01 423 SER A N 1
ATOM 1138 C CA . SER A 1 153 ? 24.283 6.496 -12.862 1.00 39.33 423 SER A CA 1
ATOM 1139 C C . SER A 1 153 ? 24.333 5.565 -11.655 1.00 42.50 423 SER A C 1
ATOM 1140 O O . SER A 1 153 ? 23.769 5.872 -10.606 1.00 40.75 423 SER A O 1
ATOM 1143 N N A ASN A 1 154 ? 25.019 4.438 -11.810 0.46 40.24 424 ASN A N 1
ATOM 1144 N N B ASN A 1 154 ? 24.997 4.424 -11.808 0.54 40.05 424 ASN A N 1
ATOM 1145 C CA A ASN A 1 154 ? 25.045 3.418 -10.769 0.46 41.62 424 ASN A CA 1
ATOM 1146 C CA B ASN A 1 154 ? 25.026 3.410 -10.754 0.54 41.49 424 ASN A CA 1
ATOM 1147 C C A ASN A 1 154 ? 25.719 3.864 -9.466 0.46 42.08 424 ASN A C 1
ATOM 1148 C C B ASN A 1 154 ? 25.739 3.825 -9.454 0.54 42.05 424 ASN A C 1
ATOM 1149 O O A ASN A 1 154 ? 25.149 3.670 -8.391 0.46 41.53 424 ASN A O 1
ATOM 1150 O O B ASN A 1 154 ? 25.222 3.559 -8.368 0.54 41.55 424 ASN A O 1
ATOM 1159 N N . PRO A 1 155 ? 26.925 4.461 -9.544 1.00 42.55 425 PRO A N 1
ATOM 1160 C CA . PRO A 1 155 ? 27.523 4.881 -8.271 1.00 37.96 425 PRO A CA 1
ATOM 1161 C C . PRO A 1 155 ? 26.774 6.040 -7.613 1.00 41.92 425 PRO A C 1
ATOM 1162 O O . PRO A 1 155 ? 26.763 6.146 -6.385 1.00 43.32 425 PRO A O 1
ATOM 1166 N N . LEU A 1 156 ? 26.151 6.889 -8.423 1.00 43.16 426 LEU A N 1
ATOM 1167 C CA . LEU A 1 156 ? 25.399 8.025 -7.901 1.00 41.60 426 LEU A CA 1
ATOM 1168 C C . LEU A 1 156 ? 24.159 7.575 -7.142 1.00 36.73 426 LEU A C 1
ATOM 1169 O O . LEU A 1 156 ? 23.879 8.079 -6.057 1.00 35.89 426 LEU A O 1
ATOM 1174 N N . VAL A 1 157 ? 23.417 6.633 -7.718 1.00 36.97 427 VAL A N 1
ATOM 1175 C CA . VAL A 1 157 ? 22.227 6.093 -7.067 1.00 35.85 427 VAL A CA 1
ATOM 1176 C C . VAL A 1 157 ? 22.591 5.422 -5.747 1.00 35.52 427 VAL A C 1
ATOM 1177 O O . VAL A 1 157 ? 21.935 5.640 -4.729 1.00 35.21 427 VAL A O 1
ATOM 1181 N N . ALA A 1 158 ? 23.654 4.624 -5.769 1.00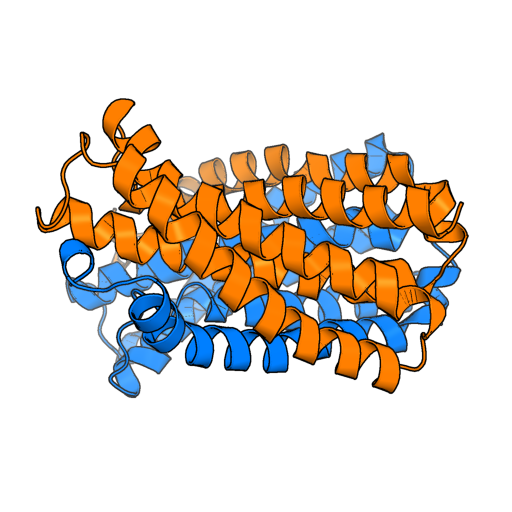 34.39 428 ALA A N 1
ATOM 1182 C CA . ALA A 1 158 ? 24.093 3.886 -4.589 1.00 39.99 428 ALA A CA 1
ATOM 1183 C C . ALA A 1 158 ? 24.495 4.813 -3.444 1.00 37.45 428 ALA A C 1
ATOM 1184 O O . ALA A 1 158 ? 24.183 4.547 -2.282 1.00 34.99 428 ALA A O 1
ATOM 1186 N N . THR A 1 159 ? 25.184 5.901 -3.772 1.00 33.75 429 THR A N 1
ATOM 1187 C CA . THR A 1 159 ? 25.652 6.836 -2.754 1.00 38.21 429 THR A CA 1
ATOM 1188 C C . THR A 1 159 ? 24.508 7.694 -2.214 1.00 38.84 429 THR A C 1
ATOM 1189 O O . THR A 1 159 ? 24.406 7.913 -1.006 1.00 37.64 429 THR A O 1
ATOM 1193 N N . LEU A 1 160 ? 23.649 8.176 -3.107 1.00 36.60 430 LEU A N 1
ATOM 1194 C CA . LEU A 1 160 ? 22.498 8.976 -2.697 1.00 35.96 430 LEU A CA 1
ATOM 1195 C C . LEU A 1 160 ? 21.553 8.166 -1.814 1.00 37.49 430 LEU A C 1
ATOM 1196 O O . LEU A 1 160 ? 21.002 8.684 -0.843 1.00 34.30 430 LEU A O 1
ATOM 1201 N N . SER A 1 161 ? 21.377 6.892 -2.154 1.00 34.28 431 SER A N 1
ATOM 1202 C CA . SER A 1 161 ? 20.504 6.006 -1.392 1.00 35.68 431 SER A CA 1
ATOM 1203 C C . SER A 1 161 ? 21.093 5.672 -0.026 1.00 32.26 431 SER A C 1
ATOM 1204 O O . SER A 1 161 ? 20.355 5.508 0.944 1.00 34.82 431 SER A O 1
ATOM 1207 N N . ASP A 1 162 ? 22.417 5.562 0.045 1.00 31.67 432 ASP A N 1
ATOM 1208 C CA . ASP A 1 162 ? 23.089 5.312 1.316 1.00 32.23 432 ASP A CA 1
ATOM 1209 C C . ASP A 1 162 ? 22.857 6.473 2.275 1.00 34.37 432 ASP A C 1
ATOM 1210 O O . ASP A 1 162 ? 22.591 6.269 3.457 1.00 31.48 432 ASP A O 1
ATOM 1215 N N . VAL A 1 163 ? 22.953 7.692 1.752 1.00 32.57 433 VAL A N 1
ATOM 1216 C CA . VAL A 1 163 ? 22.773 8.888 2.565 1.00 34.60 433 VAL A CA 1
ATOM 1217 C C . VAL A 1 163 ? 21.318 9.057 2.986 1.00 34.77 433 VAL A C 1
ATOM 1218 O O . VAL A 1 163 ? 21.018 9.195 4.171 1.00 30.71 433 VAL A O 1
ATOM 1222 N N . THR A 1 164 ? 20.416 9.032 2.012 1.00 31.58 434 THR A N 1
ATOM 1223 C CA . THR A 1 164 ? 18.996 9.218 2.284 1.00 32.40 434 THR A CA 1
ATOM 1224 C C . THR A 1 164 ? 18.420 8.053 3.087 1.00 35.46 434 THR A C 1
ATOM 1225 O O . THR A 1 164 ? 17.583 8.249 3.969 1.00 32.71 434 THR A O 1
ATOM 1229 N N . GLY A 1 165 ? 18.876 6.843 2.781 1.00 32.47 435 GLY A N 1
ATOM 1230 C CA . GLY A 1 165 ? 18.443 5.660 3.504 1.00 28.45 435 GLY A CA 1
ATOM 1231 C C . GLY A 1 165 ? 18.839 5.692 4.968 1.00 31.12 435 GLY A C 1
ATOM 1232 O O . GLY A 1 165 ? 18.080 5.258 5.833 1.00 28.60 435 GLY A O 1
ATOM 1233 N N . LEU A 1 166 ? 20.033 6.207 5.248 1.00 31.89 436 LEU A N 1
ATOM 1234 C CA . LEU A 1 166 ? 20.514 6.319 6.620 1.00 34.21 436 LEU A CA 1
ATOM 1235 C C . LEU A 1 166 ? 19.695 7.335 7.405 1.00 34.46 436 LEU A C 1
ATOM 1236 O O . LEU A 1 166 ? 19.352 7.107 8.566 1.00 30.23 436 LEU A O 1
ATOM 1241 N N . LEU A 1 167 ? 19.389 8.456 6.759 1.00 29.70 437 LEU A N 1
ATOM 1242 C CA . LEU A 1 167 ? 18.612 9.521 7.381 1.00 33.76 437 LEU A CA 1
ATOM 1243 C C . LEU A 1 167 ? 17.211 9.049 7.743 1.00 34.70 437 LEU A C 1
ATOM 1244 O O . LEU A 1 167 ? 16.651 9.467 8.752 1.00 34.29 437 LEU A O 1
ATOM 1249 N N . ILE A 1 168 ? 16.650 8.177 6.914 1.00 30.00 438 ILE A N 1
ATOM 1250 C CA . ILE A 1 168 ? 15.317 7.645 7.164 1.00 33.56 438 ILE A CA 1
ATOM 1251 C C . ILE A 1 168 ? 15.335 6.642 8.312 1.00 33.88 438 ILE A C 1
ATOM 1252 O O . ILE A 1 168 ? 14.572 6.764 9.270 1.00 35.11 438 ILE A O 1
ATOM 1257 N N . TYR A 1 169 ? 16.224 5.660 8.208 1.00 29.67 439 TYR A N 1
ATOM 1258 C CA . TYR A 1 169 ? 16.328 4.584 9.184 1.00 27.93 439 TYR A CA 1
ATOM 1259 C C . TYR A 1 169 ? 16.612 5.102 10.591 1.00 30.43 439 TYR A C 1
ATOM 1260 O O . TYR A 1 169 ? 15.955 4.699 11.550 1.00 28.42 439 TYR A O 1
ATOM 1269 N N . LEU A 1 170 ? 17.583 6.002 10.706 1.00 25.56 440 LEU A N 1
ATOM 1270 C CA . LEU A 1 170 ? 18.010 6.498 12.010 1.00 32.62 440 LEU A CA 1
ATOM 1271 C C . LEU A 1 170 ? 16.993 7.462 12.618 1.00 34.30 440 LEU A C 1
ATOM 1272 O O . LEU A 1 170 ? 16.886 7.567 13.840 1.00 32.64 440 LEU A O 1
ATOM 1277 N N . SER A 1 171 ? 16.249 8.161 11.766 1.00 31.54 441 SER A N 1
ATOM 1278 C CA . SER A 1 171 ? 15.196 9.057 12.236 1.00 33.46 441 SER A CA 1
ATOM 1279 C C . SER A 1 171 ? 14.022 8.256 12.778 1.00 36.30 441 SER A C 1
ATOM 1280 O O . SER A 1 171 ? 13.434 8.613 13.799 1.00 36.29 441 SER A O 1
ATOM 1283 N N . VAL A 1 172 ? 13.679 7.176 12.082 1.00 35.61 442 VAL A N 1
ATOM 1284 C CA . VAL A 1 172 ? 12.626 6.281 12.541 1.00 32.19 442 VAL A CA 1
ATOM 1285 C C . VAL A 1 172 ? 13.062 5.618 13.843 1.00 36.60 442 VAL A C 1
ATOM 1286 O O . VAL A 1 172 ? 12.275 5.500 14.782 1.00 37.48 442 VAL A O 1
ATOM 1290 N N . ALA A 1 173 ? 14.327 5.210 13.898 1.00 32.37 443 ALA A N 1
ATOM 1291 C CA . ALA A 1 173 ? 14.888 4.577 15.088 1.00 34.02 443 ALA A CA 1
ATOM 1292 C C . ALA A 1 173 ? 14.800 5.497 16.301 1.00 38.26 443 ALA A C 1
ATOM 1293 O O . ALA A 1 173 ? 14.323 5.092 17.358 1.00 35.75 443 ALA A O 1
ATOM 1295 N N . ARG A 1 174 ? 15.257 6.736 16.141 1.00 36.53 444 ARG A N 1
ATOM 1296 C CA . ARG A 1 174 ? 15.219 7.713 17.225 1.00 42.12 444 ARG A CA 1
ATOM 1297 C C . ARG A 1 174 ? 13.785 7.993 17.670 1.00 44.25 444 ARG A C 1
ATOM 1298 O O . ARG A 1 174 ? 13.500 8.089 18.865 1.00 41.46 444 ARG A O 1
ATOM 1306 N N . LEU A 1 175 ? 12.887 8.108 16.696 1.00 42.05 445 LEU A N 1
ATOM 1307 C CA . LEU A 1 175 ? 11.480 8.379 16.962 1.00 38.19 445 LEU A CA 1
ATOM 1308 C C . LEU A 1 175 ? 10.819 7.271 17.782 1.00 43.19 445 LEU A C 1
ATOM 1309 O O . LEU A 1 175 ? 10.118 7.546 18.755 1.00 43.07 445 LEU A O 1
ATOM 1314 N N . LEU A 1 176 ? 11.053 6.021 17.391 1.00 39.66 446 LEU A N 1
ATOM 1315 C CA . LEU A 1 176 ? 10.385 4.883 18.020 1.00 42.30 446 LEU A CA 1
ATOM 1316 C C . LEU A 1 176 ? 11.091 4.361 19.273 1.00 39.64 446 LEU A C 1
ATOM 1317 O O . LEU A 1 176 ? 10.475 3.686 20.098 1.00 38.13 446 LEU A O 1
ATOM 1322 N N . LEU A 1 177 ? 12.378 4.664 19.412 1.00 39.64 447 LEU A N 1
ATOM 1323 C CA . LEU A 1 177 ? 13.167 4.114 20.512 1.00 42.26 447 LEU A CA 1
ATOM 1324 C C . LEU A 1 177 ? 13.539 5.173 21.549 1.00 49.10 447 LEU A C 1
ATOM 1325 O O . LEU A 1 177 ? 13.934 4.842 22.667 1.00 39.49 447 LEU A O 1
ATOM 1330 N N . GLU A 1 178 ? 13.411 6.443 21.172 1.00 51.71 448 GLU A N 1
ATOM 1331 C CA . GLU A 1 178 ? 13.738 7.548 22.067 1.00 53.92 448 GLU A CA 1
ATOM 1332 C C . GLU A 1 178 ? 12.717 8.678 21.957 1.00 54.70 448 GLU A C 1
ATOM 1333 O O . GLU A 1 178 ? 11.516 8.465 22.132 1.00 56.23 448 GLU A O 1
ATOM 1335 N N . LEU B 1 1 ? 10.225 -6.019 -21.999 1.00 56.82 271 LEU B N 1
ATOM 1336 C CA . LEU B 1 1 ? 9.024 -5.317 -21.560 1.00 51.65 271 LEU B CA 1
ATOM 1337 C C . LEU B 1 1 ? 9.047 -3.850 -21.987 1.00 50.12 271 LEU B C 1
ATOM 1338 O O . LEU B 1 1 ? 10.097 -3.206 -21.976 1.00 49.37 271 LEU B O 1
ATOM 1343 N N . VAL B 1 2 ? 7.884 -3.332 -22.369 1.00 44.08 272 VAL B N 1
ATOM 1344 C CA . VAL B 1 2 ? 7.762 -1.938 -22.778 1.00 42.10 272 VAL B CA 1
ATOM 1345 C C . VAL B 1 2 ? 7.249 -1.105 -21.610 1.00 41.57 272 VAL B C 1
ATOM 1346 O O . VAL B 1 2 ? 6.139 -1.320 -21.127 1.00 43.94 272 VAL B O 1
ATOM 1350 N N . TYR B 1 3 ? 8.063 -0.153 -21.166 1.00 43.16 273 TYR B N 1
ATOM 1351 C CA . TYR B 1 3 ? 7.800 0.569 -19.924 1.00 41.78 273 TYR B CA 1
ATOM 1352 C C . TYR B 1 3 ? 6.562 1.462 -19.973 1.00 47.56 273 TYR B C 1
ATOM 1353 O O . TYR B 1 3 ? 5.769 1.480 -19.031 1.00 43.17 273 TYR B O 1
ATOM 1362 N N . SER B 1 4 ? 6.401 2.207 -21.062 1.00 45.40 274 SER B N 1
ATOM 1363 C CA . SER B 1 4 ? 5.324 3.189 -21.161 1.00 47.38 274 SER B CA 1
ATOM 1364 C C . SER B 1 4 ? 3.941 2.543 -21.203 1.00 45.69 274 SER B C 1
ATOM 1365 O O . SER B 1 4 ? 2.929 3.219 -21.024 1.00 50.58 274 SER B O 1
ATOM 1368 N N . GLU B 1 5 ? 3.901 1.236 -21.437 1.00 43.38 275 GLU B N 1
ATOM 1369 C CA . GLU B 1 5 ? 2.632 0.527 -21.543 1.00 50.35 275 GLU B CA 1
ATOM 1370 C C . GLU B 1 5 ? 2.395 -0.407 -20.360 1.00 52.34 275 GLU B C 1
ATOM 1371 O O . GLU B 1 5 ? 1.368 -1.081 -20.289 1.00 49.89 275 GLU B O 1
ATOM 1377 N N . ALA B 1 6 ? 3.343 -0.442 -19.430 1.00 46.29 276 ALA B N 1
ATOM 1378 C CA . ALA B 1 6 ? 3.229 -1.316 -18.267 1.00 45.60 276 ALA B CA 1
ATOM 1379 C C . ALA B 1 6 ? 2.700 -0.558 -17.055 1.00 42.00 276 ALA B C 1
ATOM 1380 O O . ALA B 1 6 ? 3.216 0.501 -16.696 1.00 44.05 276 ALA B O 1
ATOM 1382 N N . GLY B 1 7 ? 1.663 -1.104 -16.431 1.00 44.60 277 GLY B N 1
ATOM 1383 C CA . GLY B 1 7 ? 1.092 -0.507 -15.239 1.00 39.29 277 GLY B CA 1
ATOM 1384 C C . GLY B 1 7 ? 1.914 -0.834 -14.008 1.00 40.18 277 GLY B C 1
ATOM 1385 O O . GLY B 1 7 ? 2.772 -1.716 -14.052 1.00 37.22 277 GLY B O 1
ATOM 1386 N N . PRO B 1 8 ? 1.655 -0.118 -12.902 1.00 41.75 278 PRO B N 1
ATOM 1387 C CA . PRO B 1 8 ? 2.352 -0.304 -11.625 1.00 43.66 278 PRO B CA 1
ATOM 1388 C C . PRO B 1 8 ? 2.369 -1.760 -11.174 1.00 41.75 278 PRO B C 1
ATOM 1389 O O . PRO B 1 8 ? 3.405 -2.255 -10.728 1.00 42.75 278 PRO B O 1
ATOM 1393 N N . VAL B 1 9 ? 1.232 -2.437 -11.297 1.00 43.45 279 VAL B N 1
ATOM 1394 C CA . VAL B 1 9 ? 1.142 -3.840 -10.919 1.00 41.49 279 VAL B CA 1
ATOM 1395 C C . VAL B 1 9 ? 2.046 -4.687 -11.809 1.00 40.00 279 VAL B C 1
ATOM 1396 O O . VAL B 1 9 ? 2.746 -5.578 -11.330 1.00 41.93 279 VAL B O 1
ATOM 1400 N N . ALA B 1 10 ? 2.034 -4.394 -13.106 1.00 42.58 280 ALA B N 1
ATOM 1401 C CA . ALA B 1 10 ? 2.859 -5.121 -14.064 1.00 39.50 280 ALA B CA 1
ATOM 1402 C C . ALA B 1 10 ? 4.346 -4.904 -13.796 1.00 32.39 280 ALA B C 1
ATOM 1403 O O . ALA B 1 10 ? 5.149 -5.831 -13.906 1.00 36.43 280 ALA B O 1
ATOM 1405 N N . LEU B 1 11 ? 4.706 -3.675 -13.444 1.00 36.57 281 LEU B N 1
ATOM 1406 C CA . LEU B 1 11 ? 6.094 -3.347 -13.140 1.00 39.47 281 LEU B CA 1
ATOM 1407 C C . LEU B 1 11 ? 6.554 -4.052 -11.868 1.00 37.74 281 LEU B C 1
ATOM 1408 O O . LEU B 1 11 ? 7.700 -4.489 -11.775 1.00 33.72 281 LEU B O 1
ATOM 1413 N N . TRP B 1 12 ? 5.652 -4.169 -10.899 1.00 38.26 282 TRP B N 1
ATOM 1414 C CA . TRP B 1 12 ? 5.955 -4.863 -9.651 1.00 39.44 282 TRP B CA 1
ATOM 1415 C C . TRP B 1 12 ? 6.285 -6.330 -9.906 1.00 42.40 282 TRP B C 1
ATOM 1416 O O . TRP B 1 12 ? 7.287 -6.840 -9.408 1.00 42.68 282 TRP B O 1
ATOM 1427 N N . LEU B 1 13 ? 5.440 -6.997 -10.689 1.00 43.93 283 LEU B N 1
ATOM 1428 C CA . LEU B 1 13 ? 5.618 -8.414 -11.004 1.00 37.87 283 LEU B CA 1
ATOM 1429 C C . LEU B 1 13 ? 6.943 -8.685 -11.711 1.00 41.56 283 LEU B C 1
ATOM 1430 O O . LEU B 1 13 ? 7.601 -9.693 -11.455 1.00 39.23 283 LEU B O 1
ATOM 1435 N N . ALA B 1 14 ? 7.330 -7.778 -12.600 1.00 39.02 284 ALA B N 1
ATOM 1436 C CA . ALA B 1 14 ? 8.551 -7.945 -13.377 1.00 40.64 284 ALA B CA 1
ATOM 1437 C C . ALA B 1 14 ? 9.809 -7.603 -12.580 1.00 39.66 284 ALA B C 1
ATOM 1438 O O . ALA B 1 14 ? 10.916 -7.966 -12.975 1.00 40.83 284 ALA B O 1
ATOM 1440 N N . ARG B 1 15 ? 9.643 -6.909 -11.459 1.00 40.43 285 ARG B N 1
ATOM 1441 C CA . ARG B 1 15 ? 10.791 -6.417 -10.701 1.00 38.08 285 ARG B CA 1
ATOM 1442 C C . ARG B 1 15 ? 11.038 -7.187 -9.408 1.00 36.39 285 ARG B C 1
ATOM 1443 O O . ARG B 1 15 ? 12.181 -7.312 -8.966 1.00 37.56 285 ARG B O 1
ATOM 1451 N N . VAL B 1 16 ? 9.968 -7.709 -8.813 1.00 36.22 286 VAL B N 1
ATOM 1452 C CA . VAL B 1 16 ? 10.019 -8.214 -7.444 1.00 35.27 286 VAL B CA 1
ATOM 1453 C C . VAL B 1 16 ? 10.955 -9.409 -7.246 1.00 36.13 286 VAL B C 1
ATOM 1454 O O . VAL B 1 16 ? 11.670 -9.470 -6.247 1.00 35.94 286 VAL B O 1
ATOM 1458 N N . ARG B 1 17 ? 10.967 -10.344 -8.192 1.00 33.41 287 ARG B N 1
ATOM 1459 C CA . ARG B 1 17 ? 11.735 -11.575 -8.026 1.00 39.54 287 ARG B CA 1
ATOM 1460 C C . ARG B 1 17 ? 13.228 -11.313 -7.869 1.00 40.17 287 ARG B C 1
ATOM 1461 O O . ARG B 1 17 ? 13.886 -11.913 -7.017 1.00 37.36 287 ARG B O 1
ATOM 1469 N N . TRP B 1 18 ? 13.758 -10.409 -8.684 1.00 37.27 288 TRP B N 1
ATOM 1470 C CA . TRP B 1 18 ? 15.175 -10.077 -8.626 1.00 39.51 288 TRP B CA 1
ATOM 1471 C C . TRP B 1 18 ? 15.518 -9.385 -7.310 1.00 35.95 288 TRP B C 1
ATOM 1472 O O . TRP B 1 18 ? 16.591 -9.601 -6.751 1.00 33.27 288 TRP B O 1
ATOM 1483 N N . LEU B 1 19 ? 14.597 -8.567 -6.810 1.00 33.13 289 LEU B N 1
ATOM 1484 C CA . LEU B 1 19 ? 14.814 -7.862 -5.551 1.00 34.39 289 LEU B CA 1
ATOM 1485 C C . LEU B 1 19 ? 14.710 -8.810 -4.359 1.00 32.34 289 LEU B C 1
ATOM 1486 O O . LEU B 1 19 ? 15.434 -8.662 -3.373 1.00 34.25 289 LEU B O 1
ATOM 1491 N N . VAL B 1 20 ? 13.806 -9.780 -4.452 1.00 30.95 290 VAL B N 1
ATOM 1492 C CA . VAL B 1 20 ? 13.649 -10.781 -3.403 1.00 32.90 290 VAL B CA 1
ATOM 1493 C C . VAL B 1 20 ? 14.922 -11.612 -3.269 1.00 35.83 290 VAL B C 1
ATOM 1494 O O . VAL B 1 20 ? 15.404 -11.850 -2.161 1.00 36.24 290 VAL B O 1
ATOM 1498 N N . ILE B 1 21 ? 15.471 -12.037 -4.403 1.00 31.77 291 ILE B N 1
ATOM 1499 C CA . ILE B 1 21 ? 16.708 -12.811 -4.417 1.00 35.26 291 ILE B CA 1
ATOM 1500 C C . ILE B 1 21 ? 17.856 -12.023 -3.788 1.00 35.50 291 ILE B C 1
ATOM 1501 O O . ILE B 1 21 ? 18.645 -12.563 -3.011 1.00 36.77 291 ILE B O 1
ATOM 1506 N N . LEU B 1 22 ? 17.925 -10.736 -4.113 1.00 31.62 292 LEU B N 1
ATOM 1507 C CA . LEU B 1 22 ? 19.006 -9.878 -3.645 1.00 33.16 292 LEU B CA 1
ATOM 1508 C C . LEU B 1 22 ? 18.928 -9.591 -2.143 1.00 35.29 292 LEU B C 1
ATOM 1509 O O . LEU B 1 22 ? 19.957 -9.533 -1.470 1.00 33.08 292 LEU B O 1
ATOM 1514 N N . ILE B 1 23 ? 17.720 -9.414 -1.615 1.00 31.58 293 ILE B N 1
ATOM 1515 C CA . ILE B 1 23 ? 17.576 -9.106 -0.195 1.00 32.01 293 ILE B CA 1
ATOM 1516 C C . ILE B 1 23 ? 17.716 -10.373 0.650 1.00 37.84 293 ILE B C 1
ATOM 1517 O O . ILE B 1 23 ? 18.160 -10.314 1.797 1.00 38.69 293 ILE B O 1
ATOM 1522 N N . LEU B 1 24 ? 17.359 -11.519 0.077 1.00 37.84 294 LEU B N 1
ATOM 1523 C CA . LEU B 1 24 ? 17.527 -12.791 0.768 1.00 39.17 294 LEU B CA 1
ATOM 1524 C C . LEU B 1 24 ? 19.014 -13.083 0.911 1.00 39.54 294 LEU B C 1
ATOM 1525 O O . LEU B 1 24 ? 19.476 -13.517 1.964 1.00 40.29 294 LEU B O 1
ATOM 1530 N N . THR B 1 25 ? 19.758 -12.824 -0.159 1.00 35.21 295 THR B N 1
ATOM 1531 C CA . THR B 1 25 ? 21.207 -12.969 -0.146 1.00 36.42 295 THR B CA 1
ATOM 1532 C C . THR B 1 25 ? 21.836 -11.889 0.730 1.00 40.15 295 THR B C 1
ATOM 1533 O O . THR B 1 25 ? 22.836 -12.127 1.408 1.00 42.12 295 THR B O 1
ATOM 1537 N N . GLY B 1 26 ? 21.236 -10.702 0.716 1.00 40.30 296 GLY B N 1
ATOM 1538 C CA . GLY B 1 26 ? 21.742 -9.572 1.474 1.00 38.94 296 GLY B CA 1
ATOM 1539 C C . GLY B 1 26 ? 21.579 -9.712 2.977 1.00 38.08 296 GLY B C 1
ATOM 1540 O O . GLY B 1 26 ? 22.255 -9.028 3.745 1.00 38.52 296 GLY B O 1
ATOM 1541 N N . MET B 1 27 ? 20.684 -10.601 3.398 1.00 36.33 297 MET B N 1
ATOM 1542 C CA . MET B 1 27 ? 20.447 -10.841 4.820 1.00 37.81 297 MET B CA 1
ATOM 1543 C C . MET B 1 27 ? 21.679 -11.417 5.511 1.00 36.97 297 MET B C 1
ATOM 1544 O O . MET B 1 27 ? 21.804 -11.346 6.734 1.00 40.14 297 MET B O 1
ATOM 1549 N N . VAL B 1 28 ? 22.579 -11.989 4.717 1.00 36.08 298 VAL B N 1
ATOM 1550 C CA . VAL B 1 28 ? 23.822 -12.561 5.219 1.00 35.16 298 VAL B CA 1
ATOM 1551 C C . VAL B 1 28 ? 24.641 -11.524 5.991 1.00 36.31 298 VAL B C 1
ATOM 1552 O O . VAL B 1 28 ? 25.262 -11.841 7.007 1.00 32.94 298 VAL B O 1
ATOM 1556 N N . THR B 1 29 ? 24.617 -10.281 5.516 1.00 35.14 299 THR B N 1
ATOM 1557 C CA . THR B 1 29 ? 25.374 -9.203 6.145 1.00 33.89 299 THR B CA 1
ATOM 1558 C C . THR B 1 29 ? 24.946 -8.988 7.593 1.00 32.22 299 THR B C 1
ATOM 1559 O O . THR B 1 29 ? 25.778 -8.713 8.457 1.00 31.48 299 THR B O 1
ATOM 1563 N N . SER B 1 30 ? 23.649 -9.119 7.854 1.00 31.54 300 SER B N 1
ATOM 1564 C CA . SER B 1 30 ? 23.128 -8.937 9.204 1.00 32.98 300 SER B CA 1
ATOM 1565 C C . SER B 1 30 ? 23.622 -10.043 10.130 1.00 38.29 300 SER B C 1
ATOM 1566 O O . SER B 1 30 ? 23.860 -9.810 11.313 1.00 35.05 300 SER B O 1
ATOM 1569 N N . SER B 1 31 ? 23.781 -11.244 9.582 1.00 36.31 301 SER B N 1
ATOM 1570 C CA . SER B 1 31 ? 24.298 -12.370 10.351 1.00 38.83 301 SER B CA 1
ATOM 1571 C C . SER B 1 31 ? 25.782 -12.186 10.648 1.00 35.91 301 SER B C 1
ATOM 1572 O O . SER B 1 31 ? 26.253 -12.524 11.733 1.00 36.04 301 SER B O 1
ATOM 1575 N N . ILE B 1 32 ? 26.512 -11.646 9.676 1.00 31.80 302 ILE B N 1
ATOM 1576 C CA . ILE B 1 32 ? 27.935 -11.374 9.844 1.00 34.53 302 ILE B CA 1
ATOM 1577 C C . ILE B 1 32 ? 28.170 -10.399 10.988 1.00 31.21 302 ILE B C 1
ATOM 1578 O O . ILE B 1 32 ? 29.028 -10.623 11.841 1.00 32.43 302 ILE B O 1
ATOM 1583 N N . LEU B 1 33 ? 27.396 -9.320 11.001 1.00 31.63 303 LEU B N 1
ATOM 1584 C CA . LEU B 1 33 ? 27.543 -8.282 12.013 1.00 32.88 303 LEU B CA 1
ATOM 1585 C C . LEU B 1 33 ? 27.208 -8.807 13.407 1.00 31.55 303 LEU B C 1
ATOM 1586 O O . LEU B 1 33 ? 27.835 -8.415 14.391 1.00 33.86 303 LEU B O 1
ATOM 1591 N N . GLN B 1 34 ? 26.227 -9.702 13.484 1.00 35.01 304 GLN B N 1
ATOM 1592 C CA . GLN B 1 34 ? 25.834 -10.304 14.756 1.00 36.59 304 GLN B CA 1
ATOM 1593 C C . GLN B 1 34 ? 26.962 -11.149 15.341 1.00 35.52 304 GLN B C 1
ATOM 1594 O O . GLN B 1 34 ? 27.130 -11.218 16.557 1.00 41.08 304 GLN B O 1
ATOM 1600 N N . GLY B 1 35 ? 27.737 -11.783 14.467 1.00 33.75 305 GLY B N 1
ATOM 1601 C CA . GLY B 1 35 ? 28.869 -12.585 14.893 1.00 34.11 305 GLY B CA 1
ATOM 1602 C C . GLY B 1 35 ? 30.025 -11.755 15.420 1.00 38.50 305 GLY B C 1
ATOM 1603 O O . GLY B 1 35 ? 30.957 -12.285 16.024 1.00 43.42 305 GLY B O 1
ATOM 1604 N N . PHE B 1 36 ? 29.969 -10.447 15.190 1.00 38.84 306 PHE B N 1
ATOM 1605 C CA . PHE B 1 36 ? 31.001 -9.538 15.676 1.00 35.30 306 PHE B CA 1
ATOM 1606 C C . PHE B 1 36 ? 30.437 -8.571 16.712 1.00 32.16 306 PHE B C 1
ATOM 1607 O O . PHE B 1 36 ? 30.988 -7.492 16.929 1.00 31.35 306 PHE B O 1
ATOM 1615 N N . GLU B 1 37 ? 29.338 -8.968 17.347 1.00 32.28 307 GLU B N 1
ATOM 1616 C CA . GLU B 1 37 ? 28.657 -8.128 18.330 1.00 38.71 307 GLU B CA 1
ATOM 1617 C C . GLU B 1 37 ? 29.591 -7.653 19.442 1.00 39.76 307 GLU B C 1
ATOM 1618 O O . GLU B 1 37 ? 29.477 -6.522 19.914 1.00 42.08 307 GLU B O 1
ATOM 1624 N N . SER B 1 38 ? 30.515 -8.518 19.847 1.00 34.23 308 SER B N 1
ATOM 1625 C CA . SER B 1 38 ? 31.451 -8.197 20.922 1.00 43.05 308 SER B CA 1
ATOM 1626 C C . SER B 1 38 ? 32.326 -6.996 20.569 1.00 42.37 308 SER B C 1
ATOM 1627 O O . SER B 1 38 ? 32.519 -6.097 21.387 1.00 44.74 308 SER B O 1
ATOM 1629 N N . VAL B 1 39 ? 32.850 -6.981 19.348 1.00 38.84 309 VAL B N 1
ATOM 1630 C CA . VAL B 1 39 ? 33.712 -5.891 18.908 1.00 39.09 309 VAL B CA 1
ATOM 1631 C C . VAL B 1 39 ? 32.901 -4.622 18.663 1.00 41.58 309 VAL B C 1
ATOM 1632 O O . VAL B 1 39 ? 33.369 -3.514 18.929 1.00 43.42 309 VAL B O 1
ATOM 1636 N N . LEU B 1 40 ? 31.683 -4.790 18.157 1.00 39.62 310 LEU B N 1
ATOM 1637 C CA . LEU B 1 40 ? 30.800 -3.659 17.896 1.00 43.32 310 LEU B CA 1
ATOM 1638 C C . LEU B 1 40 ? 30.396 -2.966 19.194 1.00 43.85 310 LEU B C 1
ATOM 1639 O O . LEU B 1 40 ? 30.263 -1.742 19.240 1.00 42.74 310 LEU B O 1
ATOM 1644 N N . GLU B 1 41 ? 30.203 -3.755 20.245 1.00 43.65 311 GLU B N 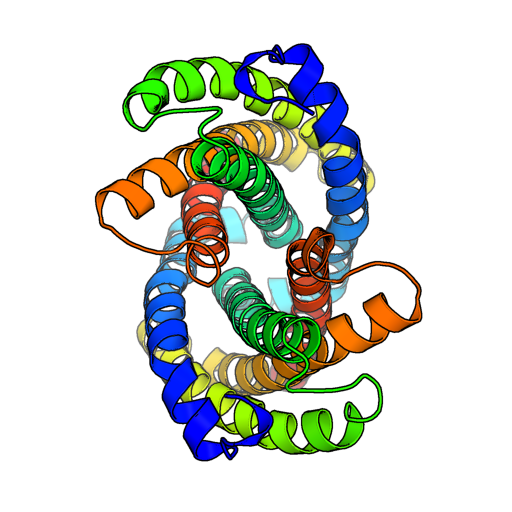1
ATOM 1645 C CA . GLU B 1 41 ? 29.848 -3.216 21.553 1.00 46.33 311 GLU B CA 1
ATOM 1646 C C . GLU B 1 41 ? 31.057 -2.562 22.215 1.00 44.12 311 GLU B C 1
ATOM 1647 O O . GLU B 1 41 ? 30.924 -1.567 22.927 1.00 48.45 311 GLU B O 1
ATOM 1653 N N . ALA B 1 42 ? 32.235 -3.126 21.969 1.00 44.00 312 ALA B N 1
ATOM 1654 C CA . ALA B 1 42 ? 33.467 -2.632 22.572 1.00 44.26 312 ALA B CA 1
ATOM 1655 C C . ALA B 1 42 ? 33.806 -1.224 22.090 1.00 49.90 312 ALA B C 1
ATOM 1656 O O . ALA B 1 42 ? 34.110 -0.343 22.895 1.00 45.10 312 ALA B O 1
ATOM 1658 N N . VAL B 1 43 ? 33.755 -1.015 20.778 1.00 42.07 313 VAL B N 1
ATOM 1659 C CA . VAL B 1 43 ? 34.050 0.295 20.207 1.00 40.91 313 VAL B CA 1
ATOM 1660 C C . VAL B 1 43 ? 32.843 0.840 19.450 1.00 44.54 313 VAL B C 1
ATOM 1661 O O . VAL B 1 43 ? 32.443 0.294 18.421 1.00 44.22 313 VAL B O 1
ATOM 1665 N N . THR B 1 44 ? 32.271 1.924 19.964 1.00 42.15 314 THR B N 1
ATOM 1666 C CA . THR B 1 44 ? 31.035 2.477 19.420 1.00 45.03 314 THR B CA 1
ATOM 1667 C C . THR B 1 44 ? 31.186 3.007 17.995 1.00 43.65 314 THR B C 1
ATOM 1668 O O . THR B 1 44 ? 30.301 2.814 17.159 1.00 42.82 314 THR B O 1
ATOM 1672 N N . ALA B 1 45 ? 32.312 3.656 17.715 1.00 34.64 315 ALA B N 1
ATOM 1673 C CA . ALA B 1 45 ? 32.502 4.339 16.442 1.00 39.19 315 ALA B CA 1
ATOM 1674 C C . ALA B 1 45 ? 32.822 3.377 15.297 1.00 34.90 315 ALA B C 1
ATOM 1675 O O . ALA B 1 45 ? 32.972 3.797 14.151 1.00 32.46 315 ALA B O 1
ATOM 1677 N N . LEU B 1 46 ? 32.919 2.090 15.612 1.00 33.90 316 LEU B N 1
ATOM 1678 C CA . LEU B 1 46 ? 33.219 1.071 14.613 1.00 33.05 316 LEU B CA 1
ATOM 1679 C C . LEU B 1 46 ? 32.124 1.009 13.548 1.00 33.72 316 LEU B C 1
ATOM 1680 O O . LEU B 1 46 ? 32.402 0.836 12.358 1.00 32.37 316 LEU B O 1
ATOM 1685 N N . ALA B 1 47 ? 30.879 1.169 13.984 1.00 28.63 317 ALA B N 1
ATOM 1686 C CA . ALA B 1 47 ? 29.732 1.117 13.085 1.00 33.85 317 ALA B CA 1
ATOM 1687 C C . ALA B 1 47 ? 29.607 2.365 12.207 1.00 33.64 317 ALA B C 1
ATOM 1688 O O . ALA B 1 47 ? 28.919 2.338 11.187 1.00 27.16 317 ALA B O 1
ATOM 1690 N N . PHE B 1 48 ? 30.269 3.452 12.599 1.00 33.67 318 PHE B N 1
ATOM 1691 C CA . PHE B 1 48 ? 30.130 4.725 11.890 1.00 29.56 318 PHE B CA 1
ATOM 1692 C C . PHE B 1 48 ? 30.688 4.670 10.469 1.00 28.04 318 PHE B C 1
ATOM 1693 O O . PHE B 1 48 ? 30.279 5.447 9.606 1.00 27.24 318 PHE B O 1
ATOM 1701 N N . TYR B 1 49 ? 31.619 3.754 10.225 1.00 26.71 319 TYR B N 1
ATOM 1702 C CA . TYR B 1 49 ? 32.349 3.737 8.959 1.00 30.06 319 TYR B CA 1
ATOM 1703 C C . TYR B 1 49 ? 31.964 2.581 8.043 1.00 27.84 319 TYR B C 1
ATOM 1704 O O . TYR B 1 49 ? 32.525 2.436 6.958 1.00 29.72 319 TYR B O 1
ATOM 1713 N N . VAL B 1 50 ? 31.007 1.766 8.472 1.00 26.12 320 VAL B N 1
ATOM 1714 C CA . VAL B 1 50 ? 30.561 0.636 7.662 1.00 25.78 320 VAL B CA 1
ATOM 1715 C C . VAL B 1 50 ? 30.003 1.054 6.286 1.00 25.09 320 VAL B C 1
ATOM 1716 O O . VAL B 1 50 ? 30.428 0.504 5.272 1.00 27.30 320 VAL B O 1
ATOM 1720 N N . PRO B 1 51 ? 29.069 2.028 6.233 1.00 25.37 321 PRO B N 1
ATOM 1721 C CA . PRO B 1 51 ? 28.543 2.349 4.899 1.00 23.41 321 PRO B CA 1
ATOM 1722 C C . PRO B 1 51 ? 29.578 2.924 3.927 1.00 27.16 321 PRO B C 1
ATOM 1723 O O . PRO B 1 51 ? 29.508 2.618 2.738 1.00 26.57 321 PRO B O 1
ATOM 1727 N N . VAL B 1 52 ? 30.518 3.731 4.409 1.00 27.00 322 VAL B N 1
ATOM 1728 C CA . VAL B 1 52 ? 31.498 4.329 3.507 1.00 28.10 322 VAL B CA 1
ATOM 1729 C C . VAL B 1 52 ? 32.544 3.297 3.075 1.00 28.04 322 VAL B C 1
ATOM 1730 O O . VAL B 1 52 ? 33.049 3.354 1.957 1.00 27.86 322 VAL B O 1
ATOM 1734 N N . LEU B 1 53 ? 32.848 2.340 3.947 1.00 25.61 323 LEU B N 1
ATOM 1735 C CA . LEU B 1 53 ? 33.764 1.260 3.591 1.00 29.57 323 LEU B CA 1
ATOM 1736 C C . LEU B 1 53 ? 33.154 0.336 2.540 1.00 27.97 323 LEU B C 1
ATOM 1737 O O . LEU B 1 53 ? 33.757 0.096 1.495 1.00 27.21 323 LEU B O 1
ATOM 1742 N N . LEU B 1 54 ? 31.959 -0.177 2.818 1.00 25.39 324 LEU B N 1
ATOM 1743 C CA . LEU B 1 54 ? 31.289 -1.082 1.890 1.00 27.86 324 LEU B CA 1
ATOM 1744 C C . LEU B 1 54 ? 30.905 -0.366 0.599 1.00 30.31 324 LEU B C 1
ATOM 1745 O O . LEU B 1 54 ? 30.907 -0.964 -0.476 1.00 29.73 324 LEU B O 1
ATOM 1750 N N . GLY B 1 55 ? 30.577 0.917 0.715 1.00 29.59 325 GLY B N 1
ATOM 1751 C CA . GLY B 1 55 ? 30.183 1.715 -0.431 1.00 23.77 325 GLY B CA 1
ATOM 1752 C C . GLY B 1 55 ? 31.344 2.027 -1.355 1.00 29.29 325 GLY B C 1
ATOM 1753 O O . GLY B 1 55 ? 31.185 2.052 -2.574 1.00 28.11 325 GLY B O 1
ATOM 1754 N N . THR B 1 56 ? 32.515 2.270 -0.776 1.00 29.41 326 THR B N 1
ATOM 1755 C CA . THR B 1 56 ? 33.700 2.563 -1.571 1.00 30.51 326 THR B CA 1
ATOM 1756 C C . THR B 1 56 ? 34.137 1.308 -2.320 1.00 28.87 326 THR B C 1
ATOM 1757 O O . THR B 1 56 ? 34.519 1.374 -3.488 1.00 29.34 326 THR B O 1
ATOM 1761 N N . GLY B 1 57 ? 34.062 0.164 -1.646 1.00 29.32 327 GLY B N 1
ATOM 1762 C CA . GLY B 1 57 ? 34.344 -1.113 -2.277 1.00 27.32 327 GLY B CA 1
ATOM 1763 C C . GLY B 1 57 ? 33.443 -1.353 -3.475 1.00 30.74 327 GLY B C 1
ATOM 1764 O O . GLY B 1 57 ? 33.912 -1.706 -4.560 1.00 31.12 327 GLY B O 1
ATOM 1765 N N . GLY B 1 58 ? 32.145 -1.145 -3.279 1.00 28.52 328 GLY B N 1
ATOM 1766 C CA . GLY B 1 58 ? 31.172 -1.280 -4.349 1.00 28.67 328 GLY B CA 1
ATOM 1767 C C . GLY B 1 58 ? 31.441 -0.360 -5.527 1.00 30.75 328 GLY B C 1
ATOM 1768 O O . GLY B 1 58 ? 31.303 -0.766 -6.682 1.00 29.56 328 GLY B O 1
ATOM 1769 N N . ASN B 1 59 ? 31.823 0.881 -5.236 1.00 28.85 329 ASN B N 1
ATOM 1770 C CA . ASN B 1 59 ? 32.143 1.849 -6.282 1.00 30.58 329 ASN B CA 1
ATOM 1771 C C . ASN B 1 59 ? 33.345 1.410 -7.105 1.00 29.48 329 ASN B C 1
ATOM 1772 O O . ASN B 1 59 ? 33.340 1.504 -8.332 1.00 28.58 329 ASN B O 1
ATOM 1777 N N . THR B 1 60 ? 34.376 0.933 -6.414 1.00 29.75 330 THR B N 1
ATOM 1778 C CA . THR B 1 60 ? 35.599 0.478 -7.059 1.00 29.28 330 THR B CA 1
ATOM 1779 C C . THR B 1 60 ? 35.330 -0.734 -7.947 1.00 33.28 330 THR B C 1
ATOM 1780 O O . THR B 1 60 ? 35.779 -0.787 -9.093 1.00 32.53 330 THR B O 1
ATOM 1784 N N . GLY B 1 61 ? 34.581 -1.695 -7.417 1.00 29.00 331 GLY B N 1
ATOM 1785 C CA . GLY B 1 61 ? 34.268 -2.913 -8.143 1.00 32.06 331 GLY B CA 1
ATOM 1786 C C . GLY B 1 61 ? 33.436 -2.681 -9.392 1.00 34.87 331 GLY B C 1
ATOM 1787 O O . GLY B 1 61 ? 33.702 -3.264 -10.443 1.00 32.26 331 GLY B O 1
ATOM 1788 N N A ASN B 1 62 ? 32.428 -1.822 -9.287 0.60 32.33 332 ASN B N 1
ATOM 1789 N N B ASN B 1 62 ? 32.417 -1.835 -9.259 0.40 32.55 332 ASN B N 1
ATOM 1790 C CA A ASN B 1 62 ? 31.568 -1.540 -10.429 0.60 35.51 332 ASN B CA 1
ATOM 1791 C CA B ASN B 1 62 ? 31.551 -1.467 -10.372 0.40 35.26 332 ASN B CA 1
ATOM 1792 C C A ASN B 1 62 ? 32.254 -0.657 -11.469 0.60 35.39 332 ASN B C 1
ATOM 1793 C C B ASN B 1 62 ? 32.327 -0.749 -11.466 0.40 35.38 332 ASN B C 1
ATOM 1794 O O A ASN B 1 62 ? 31.862 -0.644 -12.634 0.60 34.52 332 ASN B O 1
ATOM 1795 O O B ASN B 1 62 ? 32.071 -0.938 -12.655 0.40 34.29 332 ASN B O 1
ATOM 1804 N N . GLN B 1 63 ? 33.282 0.073 -11.046 1.00 33.52 333 GLN B N 1
ATOM 1805 C CA . GLN B 1 63 ? 34.074 0.870 -11.970 1.00 33.10 333 GLN B CA 1
ATOM 1806 C C . GLN B 1 63 ? 34.950 -0.033 -12.832 1.00 36.07 333 GLN B C 1
ATOM 1807 O O . GLN B 1 63 ? 34.963 0.087 -14.056 1.00 38.48 333 GLN B O 1
ATOM 1813 N N . SER B 1 64 ? 35.675 -0.945 -12.190 1.00 32.28 334 SER B N 1
ATOM 1814 C CA . SER B 1 64 ? 36.540 -1.865 -12.919 1.00 36.69 334 SER B CA 1
ATOM 1815 C C . SER B 1 64 ? 35.719 -2.831 -13.767 1.00 37.14 334 SER B C 1
ATOM 1816 O O . SER B 1 64 ? 36.119 -3.183 -14.875 1.00 34.70 334 SER B O 1
ATOM 1819 N N . ALA B 1 65 ? 34.569 -3.251 -13.246 1.00 33.80 335 ALA B N 1
ATOM 1820 C CA . ALA B 1 65 ? 33.696 -4.166 -13.976 1.00 33.59 335 ALA B CA 1
ATOM 1821 C C . ALA B 1 65 ? 33.197 -3.536 -15.270 1.00 37.07 335 ALA B C 1
ATOM 1822 O O . ALA B 1 65 ? 33.213 -4.175 -16.321 1.00 38.92 335 ALA B O 1
ATOM 1824 N N . THR B 1 66 ? 32.764 -2.281 -15.186 1.00 34.77 336 THR B N 1
ATOM 1825 C CA . THR B 1 66 ? 32.250 -1.562 -16.348 1.00 36.78 336 THR B CA 1
ATOM 1826 C C . THR B 1 66 ? 33.332 -1.415 -17.417 1.00 37.49 336 THR B C 1
ATOM 1827 O O . THR B 1 66 ? 33.056 -1.523 -18.613 1.00 39.76 336 THR B O 1
ATOM 1831 N N . LEU B 1 67 ? 34.565 -1.179 -16.979 1.00 35.33 337 LEU B N 1
ATOM 1832 C CA . LEU B 1 67 ? 35.699 -1.102 -17.895 1.00 38.91 337 LEU B CA 1
ATOM 1833 C C . LEU B 1 67 ? 35.921 -2.433 -18.609 1.00 43.29 337 LEU B C 1
ATOM 1834 O O . LEU B 1 67 ? 36.171 -2.468 -19.812 1.00 42.72 337 LEU B O 1
ATOM 1839 N N . ILE B 1 68 ? 35.816 -3.526 -17.860 1.00 42.63 338 ILE B N 1
ATOM 1840 C CA . ILE B 1 68 ? 36.045 -4.858 -18.412 1.00 40.86 338 ILE B CA 1
ATOM 1841 C C . ILE B 1 68 ? 34.905 -5.299 -19.329 1.00 43.71 338 ILE B C 1
ATOM 1842 O O . ILE B 1 68 ? 35.149 -5.854 -20.403 1.00 42.14 338 ILE B O 1
ATOM 1847 N N . ILE B 1 69 ? 33.668 -5.051 -18.904 1.00 40.86 339 ILE B N 1
ATOM 1848 C CA . ILE B 1 69 ? 32.493 -5.386 -19.707 1.00 39.62 339 ILE B CA 1
ATOM 1849 C C . ILE B 1 69 ? 32.564 -4.708 -21.071 1.00 48.28 339 ILE B C 1
ATOM 1850 O O . ILE B 1 69 ? 32.288 -5.325 -22.101 1.00 49.43 339 ILE B O 1
ATOM 1855 N N . ARG B 1 70 ? 32.949 -3.437 -21.067 1.00 45.62 340 ARG B N 1
ATOM 1856 C CA . ARG B 1 70 ? 33.103 -2.680 -22.302 1.00 50.28 340 ARG B CA 1
ATOM 1857 C C . ARG B 1 70 ? 34.248 -3.222 -23.151 1.00 53.30 340 ARG B C 1
ATOM 1858 O O . ARG B 1 70 ? 34.100 -3.400 -24.358 1.00 51.08 340 ARG B O 1
ATOM 1866 N N . ALA B 1 71 ? 35.384 -3.487 -22.512 1.00 52.11 341 ALA B N 1
ATOM 1867 C CA . ALA B 1 71 ? 36.573 -3.962 -23.217 1.00 52.68 341 ALA B CA 1
ATOM 1868 C C . ALA B 1 71 ? 36.330 -5.300 -23.913 1.00 54.08 341 ALA B C 1
ATOM 1869 O O . ALA B 1 71 ? 36.856 -5.547 -24.998 1.00 52.89 341 ALA B O 1
ATOM 1871 N N . LEU B 1 72 ? 35.529 -6.156 -23.287 1.00 47.05 342 LEU B N 1
ATOM 1872 C CA . LEU B 1 72 ? 35.212 -7.463 -23.853 1.00 50.91 342 LEU B CA 1
ATOM 1873 C C . LEU B 1 72 ? 34.158 -7.359 -24.952 1.00 57.85 342 LEU B C 1
ATOM 1874 O O . LEU B 1 72 ? 34.276 -7.994 -26.001 1.00 54.11 342 LEU B O 1
ATOM 1879 N N . ALA B 1 73 ? 33.129 -6.555 -24.705 1.00 54.21 343 ALA B N 1
ATOM 1880 C CA . ALA B 1 73 ? 32.032 -6.397 -25.653 1.00 52.65 343 ALA B CA 1
ATOM 1881 C C . ALA B 1 73 ? 32.480 -5.684 -26.926 1.00 58.15 343 ALA B C 1
ATOM 1882 O O . ALA B 1 73 ? 31.864 -5.838 -27.980 1.00 60.60 343 ALA B O 1
ATOM 1884 N N . THR B 1 74 ? 33.553 -4.905 -26.826 1.00 56.41 344 THR B N 1
ATOM 1885 C CA . THR B 1 74 ? 34.081 -4.185 -27.979 1.00 52.01 344 THR B CA 1
ATOM 1886 C C . THR B 1 74 ? 35.265 -4.930 -28.594 1.00 60.96 344 THR B C 1
ATOM 1887 O O . THR B 1 74 ? 35.908 -4.438 -29.524 1.00 61.05 344 THR B O 1
ATOM 1891 N N . ARG B 1 75 ? 35.529 -6.122 -28.061 1.00 57.94 345 ARG B N 1
ATOM 1892 C CA . ARG B 1 75 ? 36.592 -7.011 -28.535 1.00 58.72 345 ARG B CA 1
ATOM 1893 C C . ARG B 1 75 ? 37.988 -6.418 -28.362 1.00 55.36 345 ARG B C 1
ATOM 1894 O O . ARG B 1 75 ? 38.922 -6.799 -29.067 1.00 63.29 345 ARG B O 1
ATOM 1902 N N . ASP B 1 76 ? 38.130 -5.490 -27.421 1.00 52.92 346 ASP B N 1
ATOM 1903 C CA . ASP B 1 76 ? 39.451 -5.006 -27.038 1.00 54.77 346 ASP B CA 1
ATOM 1904 C C . ASP B 1 76 ? 40.148 -6.078 -26.212 1.00 56.82 346 ASP B C 1
ATOM 1905 O O . ASP B 1 76 ? 41.374 -6.195 -26.225 1.00 55.54 346 ASP B O 1
ATOM 1910 N N . LEU B 1 77 ? 39.347 -6.857 -25.491 1.00 49.92 347 LEU B N 1
ATOM 1911 C CA . LEU B 1 77 ? 39.844 -7.984 -24.713 1.00 53.91 347 LEU B CA 1
ATOM 1912 C C . LEU B 1 77 ? 39.118 -9.267 -25.098 1.00 52.93 347 LEU B C 1
ATOM 1913 O O . LEU B 1 77 ? 38.006 -9.231 -25.626 1.00 49.27 347 LEU B O 1
ATOM 1918 N N . ASP B 1 78 ? 39.757 -10.399 -24.827 1.00 50.74 348 ASP B N 1
ATOM 1919 C CA . ASP B 1 78 ? 39.147 -11.701 -25.060 1.00 51.95 348 ASP B CA 1
ATOM 1920 C C . ASP B 1 78 ? 39.044 -12.447 -23.733 1.00 50.00 348 ASP B C 1
ATOM 1921 O O . ASP B 1 78 ? 39.694 -12.071 -22.757 1.00 50.03 348 ASP B O 1
ATOM 1926 N N . LEU B 1 79 ? 38.228 -13.497 -23.695 1.00 47.19 349 LEU B N 1
ATOM 1927 C CA . LEU B 1 79 ? 38.063 -14.307 -22.490 1.00 50.52 349 LEU B CA 1
ATOM 1928 C C . LEU B 1 79 ? 39.383 -14.920 -22.019 1.00 52.71 349 LEU B C 1
ATOM 1929 O O . LEU B 1 79 ? 39.542 -15.242 -20.842 1.00 52.06 349 LEU B O 1
ATOM 1934 N N . ARG B 1 80 ? 40.328 -15.070 -22.943 1.00 50.41 350 ARG B N 1
ATOM 1935 C CA . ARG B 1 80 ? 41.615 -15.687 -22.641 1.00 52.05 350 ARG B CA 1
ATOM 1936 C C . ARG B 1 80 ? 42.600 -14.703 -22.011 1.00 49.34 350 ARG B C 1
ATOM 1937 O O . ARG B 1 80 ? 43.719 -15.076 -21.660 1.00 46.00 350 ARG B O 1
ATOM 1939 N N . ASP B 1 81 ? 42.179 -13.451 -21.864 1.00 44.87 351 ASP B N 1
ATOM 1940 C CA . ASP B 1 81 ? 43.061 -12.401 -21.365 1.00 44.83 351 ASP B CA 1
ATOM 1941 C C . ASP B 1 81 ? 42.889 -12.127 -19.871 1.00 44.10 351 ASP B C 1
ATOM 1942 O O . ASP B 1 81 ? 43.428 -11.149 -19.355 1.00 40.34 351 ASP B O 1
ATOM 1947 N N . TRP B 1 82 ? 42.148 -12.987 -19.176 1.00 41.61 352 TRP B N 1
ATOM 1948 C CA . TRP B 1 82 ? 41.779 -12.713 -17.788 1.00 41.77 352 TRP B CA 1
ATOM 1949 C C . TRP B 1 82 ? 42.974 -12.671 -16.833 1.00 40.20 352 TRP B C 1
ATOM 1950 O O . TRP B 1 82 ? 42.957 -11.923 -15.855 1.00 38.65 352 TRP B O 1
ATOM 1961 N N . ARG B 1 83 ? 44.008 -13.458 -17.113 1.00 41.80 353 ARG B N 1
ATOM 1962 C CA . ARG B 1 83 ? 45.179 -13.507 -16.237 1.00 41.56 353 ARG B CA 1
ATOM 1963 C C . ARG B 1 83 ? 45.991 -12.216 -16.294 1.00 43.37 353 ARG B C 1
ATOM 1964 O O . ARG B 1 83 ? 46.410 -11.695 -15.261 1.00 38.98 353 ARG B O 1
ATOM 1972 N N . ARG B 1 84 ? 46.217 -11.709 -17.502 1.00 43.53 354 ARG B N 1
ATOM 1973 C CA . ARG B 1 84 ? 46.973 -10.475 -17.683 1.00 44.68 354 ARG B CA 1
ATOM 1974 C C . ARG B 1 84 ? 46.221 -9.290 -17.071 1.00 40.41 354 ARG B C 1
ATOM 1975 O O . ARG B 1 84 ? 46.833 -8.370 -16.523 1.00 39.60 354 ARG B O 1
ATOM 1979 N N . VAL B 1 85 ? 44.894 -9.329 -17.150 1.00 35.80 355 VAL B N 1
ATOM 1980 C CA . VAL B 1 85 ? 44.060 -8.300 -16.541 1.00 38.16 355 VAL B CA 1
ATOM 1981 C C . VAL B 1 85 ? 44.161 -8.370 -15.022 1.00 36.67 355 VAL B C 1
ATOM 1982 O O . VAL B 1 85 ? 44.296 -7.347 -14.352 1.00 36.59 355 VAL B O 1
ATOM 1986 N N . PHE B 1 86 ? 44.105 -9.590 -14.494 1.00 35.34 356 PHE B N 1
ATOM 1987 C CA . PHE B 1 86 ? 44.207 -9.827 -13.059 1.00 37.59 356 PHE B CA 1
ATOM 1988 C C . PHE B 1 86 ? 45.495 -9.240 -12.490 1.00 38.83 356 PHE B C 1
ATOM 1989 O O . PHE B 1 86 ? 45.470 -8.519 -11.494 1.00 37.62 356 PHE B O 1
ATOM 1997 N N . LEU B 1 87 ? 46.614 -9.554 -13.134 1.00 37.86 357 LEU B N 1
ATOM 1998 C CA . LEU B 1 87 ? 47.922 -9.098 -12.678 1.00 36.50 357 LEU B CA 1
ATOM 1999 C C . LEU B 1 87 ? 48.036 -7.577 -12.715 1.00 41.15 357 LEU B C 1
ATOM 2000 O O . LEU B 1 87 ? 48.661 -6.973 -11.843 1.00 40.33 357 LEU B O 1
ATOM 2005 N N . LYS B 1 88 ? 47.427 -6.961 -13.723 1.00 38.04 358 LYS B N 1
ATOM 2006 C CA . LYS B 1 88 ? 47.489 -5.512 -13.873 1.00 41.93 358 LYS B CA 1
ATOM 2007 C C . LYS B 1 88 ? 46.612 -4.806 -12.844 1.00 43.41 358 LYS B C 1
ATOM 2008 O O . LYS B 1 88 ? 46.993 -3.772 -12.295 1.00 39.97 358 LYS B O 1
ATOM 2014 N N . GLU B 1 89 ? 45.436 -5.370 -12.585 1.00 39.25 359 GLU B N 1
ATOM 2015 C CA . GLU B 1 89 ? 44.485 -4.756 -11.666 1.00 39.66 359 GLU B CA 1
ATOM 2016 C C . GLU B 1 89 ? 44.944 -4.849 -10.213 1.00 36.67 359 GLU B C 1
ATOM 2017 O O . GLU B 1 89 ? 44.470 -4.096 -9.362 1.00 39.06 359 GLU B O 1
ATOM 2023 N N . MET B 1 90 ? 45.863 -5.769 -9.930 1.00 36.98 360 MET B N 1
ATOM 2024 C CA . MET B 1 90 ? 46.456 -5.857 -8.598 1.00 38.69 360 MET B CA 1
ATOM 2025 C C . MET B 1 90 ? 47.162 -4.552 -8.255 1.00 39.05 360 MET B C 1
ATOM 2026 O O . MET B 1 90 ? 47.101 -4.079 -7.120 1.00 36.59 360 MET B O 1
ATOM 2031 N N . GLY B 1 91 ? 47.827 -3.973 -9.250 1.00 37.37 361 GLY B N 1
ATOM 2032 C CA . GLY B 1 91 ? 48.520 -2.710 -9.076 1.00 39.44 361 GLY B CA 1
ATOM 2033 C C . GLY B 1 91 ? 47.569 -1.532 -8.976 1.00 38.79 361 GLY B C 1
ATOM 2034 O O . GLY B 1 91 ? 47.716 -0.682 -8.099 1.00 40.79 361 GLY B O 1
ATOM 2035 N N . VAL B 1 92 ? 46.593 -1.486 -9.877 1.00 36.36 362 VAL B N 1
ATOM 2036 C CA . VAL B 1 92 ? 45.610 -0.408 -9.897 1.00 39.61 362 VAL B CA 1
ATOM 2037 C C . VAL B 1 92 ? 44.819 -0.357 -8.593 1.00 38.26 362 VAL B C 1
ATOM 2038 O O . VAL B 1 92 ? 44.619 0.715 -8.023 1.00 39.99 362 VAL B O 1
ATOM 2042 N N . GLY B 1 93 ? 44.381 -1.522 -8.125 1.00 35.66 363 GLY B N 1
ATOM 2043 C CA . GLY B 1 93 ? 43.625 -1.618 -6.889 1.00 34.65 363 GLY B CA 1
ATOM 2044 C C . GLY B 1 93 ? 44.428 -1.169 -5.685 1.00 34.54 363 GLY B C 1
ATOM 2045 O O . GLY B 1 93 ? 43.899 -0.530 -4.777 1.00 33.34 363 GLY B O 1
ATOM 2046 N N . LEU B 1 94 ? 45.714 -1.502 -5.683 1.00 35.36 364 LEU B N 1
ATOM 2047 C CA . LEU B 1 94 ? 46.608 -1.093 -4.608 1.00 37.22 364 LEU B CA 1
ATOM 2048 C C . LEU B 1 94 ? 46.773 0.423 -4.590 1.00 36.85 364 LEU B C 1
ATOM 2049 O O . LEU B 1 94 ? 46.699 1.051 -3.535 1.00 40.05 364 LEU B O 1
ATOM 2054 N N . LEU B 1 95 ? 46.991 1.004 -5.765 1.00 41.04 365 LEU B N 1
ATOM 2055 C CA . LEU B 1 95 ? 47.156 2.448 -5.891 1.00 42.00 365 LEU B CA 1
ATOM 2056 C C . LEU B 1 95 ? 45.883 3.197 -5.512 1.00 36.81 365 LEU B C 1
ATOM 2057 O O . LEU B 1 95 ? 45.936 4.230 -4.846 1.00 38.36 365 LEU B O 1
ATOM 2062 N N . LEU B 1 96 ? 44.739 2.676 -5.946 1.00 39.58 366 LEU B N 1
ATOM 2063 C CA . LEU B 1 96 ? 43.455 3.274 -5.605 1.00 37.73 366 LEU B CA 1
ATOM 2064 C C . LEU B 1 96 ? 43.184 3.126 -4.110 1.00 37.51 366 LEU B C 1
ATOM 2065 O O . LEU B 1 96 ? 42.649 4.034 -3.473 1.00 34.40 366 LEU B O 1
ATOM 2070 N N . GLY B 1 97 ? 43.567 1.979 -3.558 1.00 37.83 367 GLY B N 1
ATOM 2071 C CA . GLY B 1 97 ? 43.389 1.708 -2.142 1.00 37.28 367 GLY B CA 1
ATOM 2072 C C . GLY B 1 97 ? 44.133 2.690 -1.258 1.00 38.86 367 GLY B C 1
ATOM 2073 O O . GLY B 1 97 ? 43.561 3.245 -0.322 1.00 35.15 367 GLY B O 1
ATOM 2074 N N . LEU B 1 98 ? 45.409 2.908 -1.561 1.00 42.45 368 LEU B N 1
ATOM 2075 C CA . LEU B 1 98 ? 46.240 3.829 -0.792 1.00 41.48 368 LEU B CA 1
ATOM 2076 C C . LEU B 1 98 ? 45.701 5.253 -0.842 1.00 38.67 368 LEU B C 1
ATOM 2077 O O . LEU B 1 98 ? 45.694 5.959 0.166 1.00 37.92 368 LEU B O 1
ATOM 2082 N N . THR B 1 99 ? 45.252 5.668 -2.023 1.00 39.43 369 THR B N 1
ATOM 2083 C CA . THR B 1 99 ? 44.746 7.021 -2.225 1.00 36.68 369 THR B CA 1
ATOM 2084 C C . THR B 1 99 ? 43.470 7.270 -1.427 1.00 38.55 369 THR B C 1
ATOM 2085 O O . THR B 1 99 ? 43.370 8.248 -0.687 1.00 40.04 369 THR B O 1
ATOM 2089 N N . LEU B 1 100 ? 42.499 6.376 -1.582 1.00 36.60 370 LEU B N 1
ATOM 2090 C CA . LEU B 1 100 ? 41.213 6.509 -0.911 1.00 34.04 370 LEU B CA 1
ATOM 2091 C C . LEU B 1 100 ? 41.343 6.344 0.605 1.00 36.95 370 LEU B C 1
ATOM 2092 O O . LEU B 1 100 ? 40.658 7.022 1.370 1.00 34.49 370 LEU B O 1
ATOM 2097 N N . SER B 1 101 ? 42.225 5.445 1.032 1.00 39.71 371 SER B N 1
ATOM 2098 C CA . SER B 1 101 ? 42.442 5.204 2.456 1.00 38.05 371 SER B CA 1
ATOM 2099 C C . SER B 1 101 ? 43.054 6.425 3.126 1.00 37.08 371 SER B C 1
ATOM 2100 O O . SER B 1 101 ? 42.721 6.751 4.264 1.00 41.66 371 SER B O 1
ATOM 2103 N N . PHE B 1 102 ? 43.948 7.096 2.409 1.00 39.48 372 PHE B N 1
ATOM 2104 C CA . PHE B 1 102 ? 44.581 8.310 2.904 1.00 38.31 372 PHE B CA 1
ATOM 2105 C C . PHE B 1 102 ? 43.538 9.375 3.232 1.00 39.25 372 PHE B C 1
ATOM 2106 O O . PHE B 1 102 ? 43.672 10.106 4.212 1.00 43.31 372 PHE B O 1
ATOM 2114 N N . LEU B 1 103 ? 42.494 9.449 2.414 1.00 37.48 373 LEU B N 1
ATOM 2115 C CA . LEU B 1 103 ? 41.434 10.427 2.622 1.00 33.76 373 LEU B CA 1
ATOM 2116 C C . LEU B 1 103 ? 40.529 10.039 3.787 1.00 39.07 373 LEU B C 1
ATOM 2117 O O . LEU B 1 103 ? 40.188 10.877 4.623 1.00 33.42 373 LEU B O 1
ATOM 2122 N N . LEU B 1 104 ? 40.141 8.768 3.842 1.00 33.58 374 LEU B N 1
ATOM 2123 C CA . LEU B 1 104 ? 39.210 8.308 4.866 1.00 35.90 374 LEU B CA 1
ATOM 2124 C C . LEU B 1 104 ? 39.835 8.361 6.258 1.00 34.97 374 LEU B C 1
ATOM 2125 O O . LEU B 1 104 ? 39.153 8.656 7.238 1.00 37.63 374 LEU B O 1
ATOM 2130 N N . VAL B 1 105 ? 41.131 8.076 6.342 1.00 33.19 375 VAL B N 1
ATOM 2131 C CA . VAL B 1 105 ? 41.854 8.184 7.605 1.00 35.07 375 VAL B CA 1
ATOM 2132 C C . VAL B 1 105 ? 41.803 9.625 8.109 1.00 35.97 375 VAL B C 1
ATOM 2133 O O . VAL B 1 105 ? 41.661 9.868 9.307 1.00 40.52 375 VAL B O 1
ATOM 2137 N N . GLY B 1 106 ? 41.895 10.574 7.181 1.00 35.93 376 GLY B N 1
ATOM 2138 C CA . GLY B 1 106 ? 41.750 11.980 7.509 1.00 37.44 376 GLY B CA 1
ATOM 2139 C C . GLY B 1 106 ? 40.401 12.284 8.137 1.00 39.85 376 GLY B C 1
ATOM 2140 O O . GLY B 1 106 ? 40.302 13.104 9.051 1.00 35.40 376 GLY B O 1
ATOM 2141 N N . LYS B 1 107 ? 39.360 11.617 7.646 1.00 34.56 377 LYS B N 1
ATOM 2142 C CA . LYS B 1 107 ? 38.014 11.782 8.185 1.00 36.39 377 LYS B CA 1
ATOM 2143 C C . LYS B 1 107 ? 37.909 11.200 9.592 1.00 36.36 377 LYS B C 1
ATOM 2144 O O . LYS B 1 107 ? 37.305 11.804 10.478 1.00 36.88 377 LYS B O 1
ATOM 2150 N N . VAL B 1 108 ? 38.494 10.022 9.788 1.00 35.62 378 VAL B N 1
ATOM 2151 C CA . VAL B 1 108 ? 38.477 9.363 11.089 1.00 38.06 378 VAL B CA 1
ATOM 2152 C C . VAL B 1 108 ? 39.171 10.237 12.130 1.00 39.64 378 VAL B C 1
ATOM 2153 O O . VAL B 1 108 ? 38.712 10.351 13.268 1.00 39.19 378 VAL B O 1
ATOM 2157 N N . TYR B 1 109 ? 40.273 10.862 11.727 1.00 37.78 379 TYR B N 1
ATOM 2158 C CA . TYR B 1 109 ? 40.990 11.784 12.598 1.00 41.88 379 TYR B CA 1
ATOM 2159 C C . TYR B 1 109 ? 40.138 13.017 12.876 1.00 41.93 379 TYR B C 1
ATOM 2160 O O . TYR B 1 109 ? 40.117 13.532 13.994 1.00 39.68 379 TYR B O 1
ATOM 2169 N N . TRP B 1 110 ? 39.433 13.480 11.848 1.00 38.22 380 TRP B N 1
ATOM 2170 C CA . TRP B 1 110 ? 38.520 14.607 11.983 1.00 37.37 380 TRP B CA 1
ATOM 2171 C C . TRP B 1 110 ? 37.383 14.278 12.946 1.00 42.88 380 TRP B C 1
ATOM 2172 O O . TRP B 1 110 ? 37.050 15.075 13.819 1.00 42.88 380 TRP B O 1
ATOM 2183 N N . ASP B 1 111 ? 36.793 13.097 12.785 1.00 40.48 381 ASP B N 1
ATOM 2184 C CA . ASP B 1 111 ? 35.700 12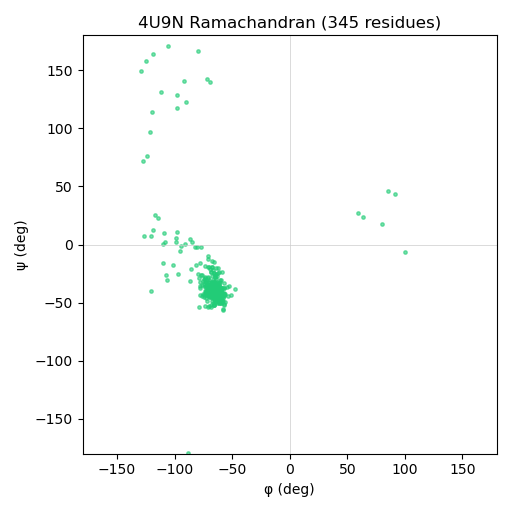.667 13.651 1.00 40.81 381 ASP B CA 1
ATOM 2185 C C . ASP B 1 111 ? 36.169 12.512 15.095 1.00 42.05 381 ASP B C 1
ATOM 2186 O O . ASP B 1 111 ? 35.376 12.620 16.030 1.00 43.03 381 ASP B O 1
ATOM 2191 N N . GLY B 1 112 ? 37.462 12.254 15.268 1.00 41.13 382 GLY B N 1
ATOM 2192 C CA . GLY B 1 112 ? 38.048 12.147 16.591 1.00 41.03 382 GLY B CA 1
ATOM 2193 C C . GLY B 1 112 ? 38.050 10.735 17.142 1.00 45.69 382 GLY B C 1
ATOM 2194 O O . GLY B 1 112 ? 37.733 10.516 18.311 1.00 43.71 382 GLY B O 1
ATOM 2195 N N . HIS B 1 113 ? 38.409 9.772 16.300 1.00 41.06 383 HIS B N 1
ATOM 2196 C CA . HIS B 1 113 ? 38.513 8.385 16.739 1.00 38.83 383 HIS B CA 1
ATOM 2197 C C . HIS B 1 113 ? 39.877 7.810 16.376 1.00 44.81 383 HIS B C 1
ATOM 2198 O O . HIS B 1 113 ? 39.980 6.963 15.488 1.00 47.68 383 HIS B O 1
ATOM 2205 N N . PRO B 1 114 ? 40.929 8.262 17.077 1.00 45.51 384 PRO B N 1
ATOM 2206 C CA . PRO B 1 114 ? 42.313 7.893 16.759 1.00 43.98 384 PRO B CA 1
ATOM 2207 C C . PRO B 1 114 ? 42.568 6.398 16.908 1.00 43.55 384 PRO B C 1
ATOM 2208 O O . PRO B 1 114 ? 43.484 5.862 16.283 1.00 45.46 384 PRO B O 1
ATOM 2212 N N . LEU B 1 115 ? 41.759 5.741 17.731 1.00 46.77 385 LEU B N 1
ATOM 2213 C CA . LEU B 1 115 ? 41.862 4.301 17.929 1.00 47.89 385 LEU B CA 1
ATOM 2214 C C . LEU B 1 115 ? 41.528 3.556 16.643 1.00 47.01 385 LEU B C 1
ATOM 2215 O O . LEU B 1 115 ? 42.026 2.455 16.405 1.00 47.94 385 LEU B O 1
ATOM 2220 N N . LEU B 1 116 ? 40.691 4.166 15.810 1.00 45.76 386 LEU B N 1
ATOM 2221 C CA . LEU B 1 116 ? 40.210 3.507 14.603 1.00 42.93 386 LEU B CA 1
ATOM 2222 C C . LEU B 1 116 ? 41.024 3.842 13.359 1.00 41.14 386 LEU B C 1
ATOM 2223 O O . LEU B 1 116 ? 40.782 3.278 12.293 1.00 43.36 386 LEU B O 1
ATOM 2228 N N . LEU B 1 117 ? 41.977 4.759 13.487 1.00 41.42 387 LEU B N 1
ATOM 2229 C CA . LEU B 1 117 ? 42.832 5.121 12.359 1.00 44.49 387 LEU B CA 1
ATOM 2230 C C . LEU B 1 117 ? 43.528 3.912 11.709 1.00 42.45 387 LEU B C 1
ATOM 2231 O O . LEU B 1 117 ? 43.550 3.810 10.481 1.00 41.03 387 LEU B O 1
ATOM 2236 N N . PRO B 1 118 ? 44.091 2.987 12.514 1.00 45.93 388 PRO B N 1
ATOM 2237 C CA . PRO B 1 118 ? 44.721 1.845 11.838 1.00 40.61 388 PRO B CA 1
ATOM 2238 C C . PRO B 1 118 ? 43.734 0.843 11.233 1.00 40.52 388 PRO B C 1
ATOM 2239 O O . PRO B 1 118 ? 43.972 0.375 10.120 1.00 41.74 388 PRO B O 1
ATOM 2243 N N . VAL B 1 119 ? 42.657 0.512 11.941 1.00 34.65 389 VAL B N 1
ATOM 2244 C CA . VAL B 1 119 ? 41.722 -0.498 11.448 1.00 37.93 389 VAL B CA 1
ATOM 2245 C C . VAL B 1 119 ? 40.991 -0.026 10.191 1.00 38.76 389 VAL B C 1
ATOM 2246 O O . VAL B 1 119 ? 40.869 -0.777 9.227 1.00 33.15 389 VAL B O 1
ATOM 2250 N N . VAL B 1 120 ? 40.524 1.218 10.196 1.00 37.22 390 VAL B N 1
ATOM 2251 C CA . VAL B 1 120 ? 39.841 1.777 9.036 1.00 36.42 390 VAL B CA 1
ATOM 2252 C C . VAL B 1 120 ? 40.802 1.947 7.861 1.00 39.41 390 VAL B C 1
ATOM 2253 O O . VAL B 1 120 ? 40.461 1.634 6.718 1.00 37.88 390 VAL B O 1
ATOM 2257 N N . GLY B 1 121 ? 42.006 2.430 8.152 1.00 37.42 391 GLY B N 1
ATOM 2258 C CA . GLY B 1 121 ? 43.012 2.649 7.129 1.00 36.89 391 GLY B CA 1
ATOM 2259 C C . GLY B 1 121 ? 43.462 1.380 6.430 1.00 39.44 391 GLY B C 1
ATOM 2260 O O . GLY B 1 121 ? 43.588 1.350 5.205 1.00 37.18 391 GLY B O 1
ATOM 2261 N N . VAL B 1 122 ? 43.709 0.332 7.209 1.00 37.68 392 VAL B N 1
ATOM 2262 C CA . VAL B 1 122 ? 44.126 -0.950 6.650 1.00 36.92 392 VAL B CA 1
ATOM 2263 C C . VAL B 1 122 ? 42.975 -1.626 5.912 1.00 36.31 392 VAL B C 1
ATOM 2264 O O . VAL B 1 122 ? 43.159 -2.168 4.819 1.00 33.76 392 VAL B O 1
ATOM 2268 N N . SER B 1 123 ? 41.787 -1.577 6.508 1.00 34.35 393 SER B N 1
ATOM 2269 C CA . SER B 1 123 ? 40.619 -2.251 5.951 1.00 34.02 393 SER B CA 1
ATOM 2270 C C . SER B 1 123 ? 40.247 -1.725 4.570 1.00 30.78 393 SER B C 1
ATOM 2271 O O . SER B 1 123 ? 39.965 -2.508 3.666 1.00 30.33 393 SER B O 1
ATOM 2274 N N . LEU B 1 124 ? 40.249 -0.405 4.403 1.00 32.21 394 LEU B N 1
ATOM 2275 C CA . LEU B 1 124 ? 39.843 0.183 3.130 1.00 33.16 394 LEU B CA 1
ATOM 2276 C C . LEU B 1 124 ? 40.815 -0.180 2.011 1.00 31.89 394 LEU B C 1
ATOM 2277 O O . LEU B 1 124 ? 40.399 -0.392 0.873 1.00 33.85 394 LEU B O 1
ATOM 2282 N N . VAL B 1 125 ? 42.104 -0.255 2.331 1.00 30.23 395 VAL B N 1
ATOM 2283 C CA . VAL B 1 125 ? 43.095 -0.666 1.340 1.00 36.91 395 VAL B CA 1
ATOM 2284 C C . VAL B 1 125 ? 42.802 -2.086 0.866 1.00 32.98 395 VAL B C 1
ATOM 2285 O O . VAL B 1 125 ? 42.772 -2.357 -0.335 1.00 31.35 395 VAL B O 1
ATOM 2289 N N . LEU B 1 126 ? 42.568 -2.981 1.821 1.00 31.54 396 LEU B N 1
ATOM 2290 C CA . LEU B 1 126 ? 42.246 -4.371 1.519 1.00 34.51 396 LEU B CA 1
ATOM 2291 C C . LEU B 1 126 ? 40.921 -4.496 0.771 1.00 30.24 396 LEU B C 1
ATOM 2292 O O . LEU B 1 126 ? 40.791 -5.309 -0.142 1.00 30.59 396 LEU B O 1
ATOM 2297 N N . ILE B 1 127 ? 39.943 -3.684 1.163 1.00 29.74 397 ILE B N 1
ATOM 2298 C CA . ILE B 1 127 ? 38.613 -3.728 0.560 1.00 31.45 397 ILE B CA 1
ATOM 2299 C C . ILE B 1 127 ? 38.644 -3.255 -0.892 1.00 32.37 397 ILE B C 1
ATOM 2300 O O . ILE B 1 127 ? 38.099 -3.916 -1.774 1.00 29.91 397 ILE B O 1
ATOM 2305 N N . VAL B 1 128 ? 39.288 -2.117 -1.137 1.00 34.29 398 VAL B N 1
ATOM 2306 C CA . VAL B 1 128 ? 39.440 -1.603 -2.496 1.00 32.49 398 VAL B CA 1
ATOM 2307 C C . VAL B 1 128 ? 40.211 -2.596 -3.365 1.00 35.14 398 VAL B C 1
ATOM 2308 O O . VAL B 1 128 ? 39.856 -2.831 -4.521 1.00 32.03 398 VAL B O 1
ATOM 2312 N N . PHE B 1 129 ? 41.252 -3.192 -2.791 1.00 35.23 399 PHE B N 1
ATOM 2313 C CA . PHE B 1 129 ? 42.086 -4.154 -3.506 1.00 33.29 399 PHE B CA 1
ATOM 2314 C C . PHE B 1 129 ? 41.288 -5.358 -3.998 1.00 33.43 399 PHE B C 1
ATOM 2315 O O . PHE B 1 129 ? 41.375 -5.730 -5.167 1.00 28.82 399 PHE B O 1
ATOM 2323 N N . PHE B 1 130 ? 40.507 -5.962 -3.108 1.00 30.29 400 PHE B N 1
ATOM 2324 C CA . PHE B 1 130 ? 39.768 -7.170 -3.461 1.00 32.34 400 PHE B CA 1
ATOM 2325 C C . PHE B 1 130 ? 38.513 -6.876 -4.281 1.00 30.36 400 PHE B C 1
ATOM 2326 O O . PHE B 1 130 ? 38.178 -7.630 -5.192 1.00 33.15 400 PHE B O 1
ATOM 2334 N N . ALA B 1 131 ? 37.823 -5.784 -3.965 1.00 32.58 401 ALA B N 1
ATOM 2335 C CA . ALA B 1 131 ? 36.640 -5.394 -4.731 1.00 33.74 401 ALA B CA 1
ATOM 2336 C C . ALA B 1 131 ? 37.002 -5.081 -6.181 1.00 29.46 401 ALA B C 1
ATOM 2337 O O . ALA B 1 131 ? 36.223 -5.344 -7.095 1.00 28.54 401 ALA B O 1
ATOM 2339 N N . ASN B 1 132 ? 38.190 -4.520 -6.383 1.00 31.18 402 ASN B N 1
ATOM 2340 C CA . ASN B 1 132 ? 38.672 -4.200 -7.724 1.00 31.38 402 ASN B CA 1
ATOM 2341 C C . ASN B 1 132 ? 38.936 -5.463 -8.536 1.00 33.58 402 ASN B C 1
ATOM 2342 O O . ASN B 1 132 ? 38.707 -5.496 -9.746 1.00 35.42 402 ASN B O 1
ATOM 2347 N N . LEU B 1 133 ? 39.418 -6.502 -7.860 1.00 34.40 403 LEU B N 1
ATOM 2348 C CA . LEU B 1 133 ? 39.686 -7.783 -8.502 1.00 31.51 403 LEU B CA 1
ATOM 2349 C C . LEU B 1 133 ? 38.388 -8.526 -8.815 1.00 34.66 403 LEU B C 1
ATOM 2350 O O . LEU B 1 133 ? 38.249 -9.120 -9.885 1.00 32.31 403 LEU B O 1
ATOM 2355 N N . VAL B 1 134 ? 37.444 -8.492 -7.877 1.00 32.22 404 VAL B N 1
ATOM 2356 C CA . VAL B 1 134 ? 36.139 -9.115 -8.079 1.00 29.65 404 VAL B CA 1
ATOM 2357 C C . VAL B 1 134 ? 35.417 -8.459 -9.252 1.00 36.08 404 VAL B C 1
ATOM 2358 O O . VAL B 1 134 ? 34.796 -9.134 -10.074 1.00 34.08 404 VAL B O 1
ATOM 2362 N N . GLY B 1 135 ? 35.515 -7.136 -9.328 1.00 33.92 405 GLY B N 1
ATOM 2363 C CA . GLY B 1 135 ? 34.926 -6.391 -10.422 1.00 34.70 405 GLY B CA 1
ATOM 2364 C C . GLY B 1 135 ? 35.556 -6.717 -11.763 1.00 33.82 405 GLY B C 1
ATOM 2365 O O . GLY B 1 135 ? 34.860 -6.835 -12.765 1.00 32.81 405 GLY B O 1
ATOM 2366 N N . ALA B 1 136 ? 36.875 -6.874 -11.787 1.00 32.19 406 ALA B N 1
ATOM 2367 C CA . ALA B 1 136 ? 37.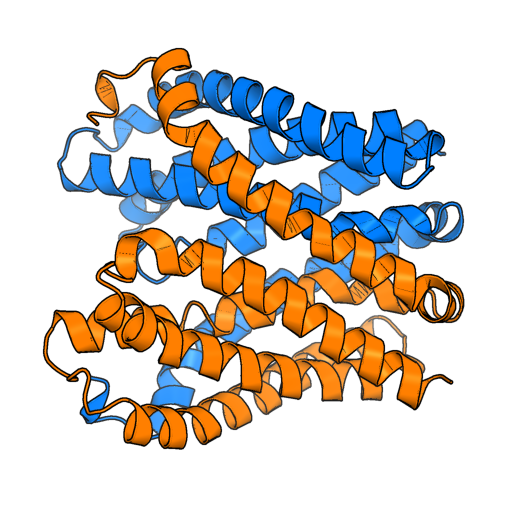582 -7.118 -13.041 1.00 36.67 406 ALA B CA 1
ATOM 2368 C C . ALA B 1 136 ? 37.408 -8.553 -13.543 1.00 35.51 406 ALA B C 1
ATOM 2369 O O . ALA B 1 136 ? 37.502 -8.812 -14.743 1.00 34.89 406 ALA B O 1
ATOM 2371 N N . MET B 1 137 ? 37.149 -9.480 -12.627 1.00 37.27 407 MET B N 1
ATOM 2372 C CA . MET B 1 137 ? 37.099 -10.897 -12.980 1.00 38.23 407 MET B CA 1
ATOM 2373 C C . MET B 1 137 ? 35.686 -11.422 -13.223 1.00 35.94 407 MET B C 1
ATOM 2374 O O . MET B 1 137 ? 35.502 -12.398 -13.948 1.00 40.99 407 MET B O 1
ATOM 2379 N N . LEU B 1 138 ? 34.694 -10.780 -12.616 1.00 38.58 408 LEU B N 1
ATOM 2380 C CA . LEU B 1 138 ? 33.306 -11.223 -12.744 1.00 38.39 408 LEU B CA 1
ATOM 2381 C C . LEU B 1 138 ? 32.756 -11.242 -14.182 1.00 39.96 408 LEU B C 1
ATOM 2382 O O . LEU B 1 138 ? 32.030 -12.171 -14.539 1.00 40.46 408 LEU B O 1
ATOM 2387 N N . PRO B 1 139 ? 33.076 -10.223 -15.007 1.00 37.31 409 PRO B N 1
ATOM 2388 C CA . PRO B 1 139 ? 32.591 -10.312 -16.391 1.00 39.36 409 PRO B CA 1
ATOM 2389 C C . PRO B 1 139 ? 33.121 -11.535 -17.136 1.00 41.62 409 PRO B C 1
ATOM 2390 O O . PRO B 1 139 ? 32.394 -12.125 -17.936 1.00 42.41 409 PRO B O 1
ATOM 2394 N N . PHE B 1 140 ? 34.369 -11.907 -16.872 1.00 38.34 410 PHE B N 1
ATOM 2395 C CA . PHE B 1 140 ? 34.945 -13.111 -17.459 1.00 40.55 410 PHE B CA 1
ATOM 2396 C C . PHE B 1 140 ? 34.196 -14.358 -17.003 1.00 45.35 410 PHE B C 1
ATOM 2397 O O . PHE B 1 140 ? 33.845 -15.216 -17.814 1.00 45.09 410 PHE B O 1
ATOM 2405 N N . LEU B 1 141 ? 33.950 -14.448 -15.700 1.00 39.42 411 LEU B N 1
ATOM 2406 C CA . LEU B 1 141 ? 33.261 -15.598 -15.125 1.00 41.59 411 LEU B CA 1
ATOM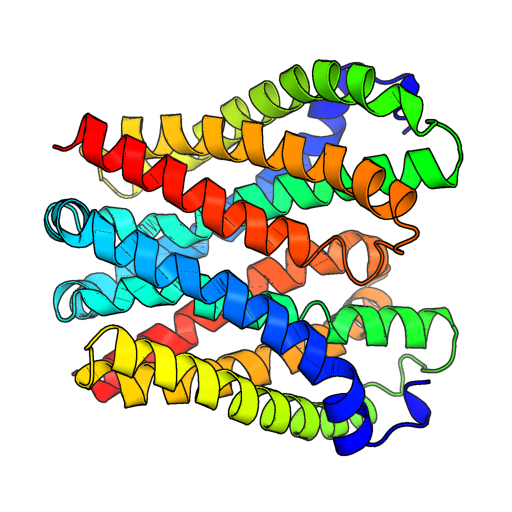 2407 C C . LEU B 1 141 ? 31.833 -15.715 -15.646 1.00 48.89 411 LEU B C 1
ATOM 2408 O O . LEU B 1 141 ? 31.382 -16.804 -15.990 1.00 53.79 411 LEU B O 1
ATOM 2413 N N . LEU B 1 142 ? 31.127 -14.590 -15.703 1.00 45.93 412 LEU B N 1
ATOM 2414 C CA . LEU B 1 142 ? 29.744 -14.582 -16.168 1.00 45.24 412 LEU B CA 1
ATOM 2415 C C . LEU B 1 142 ? 29.640 -15.004 -17.631 1.00 50.82 412 LEU B C 1
ATOM 2416 O O . LEU B 1 142 ? 28.783 -15.814 -17.986 1.00 55.47 412 LEU B O 1
ATOM 2421 N N . ARG B 1 143 ? 30.510 -14.452 -18.473 1.00 45.04 413 ARG B N 1
ATOM 2422 C CA . ARG B 1 143 ? 30.532 -14.794 -19.892 1.00 51.50 413 ARG B CA 1
ATOM 2423 C C . ARG B 1 143 ? 30.729 -16.292 -20.101 1.00 54.36 413 ARG B C 1
ATOM 2424 O O . ARG B 1 143 ? 30.048 -16.913 -20.914 1.00 55.85 413 ARG B O 1
ATOM 2432 N N . ARG B 1 144 ? 31.665 -16.866 -19.353 1.00 54.63 414 ARG B N 1
ATOM 2433 C CA . ARG B 1 144 ? 31.980 -18.285 -19.469 1.00 58.12 414 ARG B CA 1
ATOM 2434 C C . ARG B 1 144 ? 30.840 -19.164 -18.971 1.00 61.34 414 ARG B C 1
ATOM 2435 O O . ARG B 1 144 ? 30.737 -20.328 -19.363 1.00 64.90 414 ARG B O 1
ATOM 2443 N N . LEU B 1 145 ? 30.000 -18.608 -18.099 1.00 58.46 415 LEU B N 1
ATOM 2444 C CA . LEU B 1 145 ? 28.859 -19.337 -17.553 1.00 58.76 415 LEU B CA 1
ATOM 2445 C C . LEU B 1 145 ? 27.597 -19.152 -18.394 1.00 60.66 415 LEU B C 1
ATOM 2446 O O . LEU B 1 145 ? 26.539 -19.685 -18.059 1.00 61.08 415 LEU B O 1
ATOM 2451 N N . GLY B 1 146 ? 27.706 -18.388 -19.476 1.00 56.97 416 GLY B N 1
ATOM 2452 C CA . GLY B 1 146 ? 26.616 -18.260 -20.427 1.00 57.80 416 GLY B CA 1
ATOM 2453 C C . GLY B 1 146 ? 25.763 -17.010 -20.298 1.00 64.82 416 GLY B C 1
ATOM 2454 O O . GLY B 1 146 ? 24.895 -16.759 -21.134 1.00 69.81 416 GLY B O 1
ATOM 2455 N N . VAL B 1 147 ? 26.000 -16.223 -19.253 1.00 61.12 417 VAL B N 1
ATOM 2456 C CA . VAL B 1 147 ? 25.233 -14.999 -19.046 1.00 58.74 417 VAL B CA 1
ATOM 2457 C C . VAL B 1 147 ? 26.096 -13.756 -19.245 1.00 57.13 417 VAL B C 1
ATOM 2458 O O . VAL B 1 147 ? 27.195 -13.656 -18.704 1.00 57.45 417 VAL B O 1
ATOM 2462 N N . ASP B 1 148 ? 25.599 -12.810 -20.036 1.00 56.75 418 ASP B N 1
ATOM 2463 C CA . ASP B 1 148 ? 26.344 -11.583 -20.287 1.00 57.62 418 ASP B CA 1
ATOM 2464 C C . ASP B 1 148 ? 26.388 -10.739 -19.016 1.00 56.27 418 ASP B C 1
ATOM 2465 O O . ASP B 1 148 ? 25.402 -10.661 -18.281 1.00 56.42 418 ASP B O 1
ATOM 2470 N N . PRO B 1 149 ? 27.545 -10.118 -18.747 1.00 52.47 419 PRO B N 1
ATOM 2471 C CA . PRO B 1 149 ? 27.775 -9.390 -17.495 1.00 51.51 419 PRO B CA 1
ATOM 2472 C C . PRO B 1 149 ? 26.921 -8.134 -17.361 1.00 50.12 419 PRO B C 1
ATOM 2473 O O . PRO B 1 149 ? 26.530 -7.787 -16.250 1.00 51.87 419 PRO B O 1
ATOM 2477 N N . ALA B 1 150 ? 26.634 -7.477 -18.481 1.00 48.34 420 ALA B N 1
ATOM 2478 C CA . ALA B 1 150 ? 25.945 -6.186 -18.477 1.00 51.12 420 ALA B CA 1
ATOM 2479 C C . ALA B 1 150 ? 24.635 -6.199 -17.691 1.00 47.37 420 ALA B C 1
ATOM 2480 O O . ALA B 1 150 ? 24.286 -5.219 -17.035 1.00 56.34 420 ALA B O 1
ATOM 2482 N N . LEU B 1 151 ? 23.918 -7.314 -17.751 1.00 49.53 421 LEU B N 1
ATOM 2483 C CA . LEU B 1 151 ? 22.598 -7.400 -17.142 1.00 51.15 421 LEU B CA 1
ATOM 2484 C C . LEU B 1 151 ? 22.645 -7.466 -15.616 1.00 56.31 421 LEU B C 1
ATOM 2485 O O . LEU B 1 151 ? 21.826 -6.842 -14.944 1.00 57.90 421 LEU B O 1
ATOM 2487 N N . VAL B 1 152 ? 23.601 -8.215 -15.071 1.00 53.89 422 VAL B N 1
ATOM 2488 C CA . VAL B 1 152 ? 23.593 -8.525 -13.642 1.00 51.25 422 VAL B CA 1
ATOM 2489 C C . VAL B 1 152 ? 24.881 -8.196 -12.887 1.00 51.76 422 VAL B C 1
ATOM 2490 O O . VAL B 1 152 ? 25.009 -8.553 -11.715 1.00 49.47 422 VAL B O 1
ATOM 2494 N N . SER B 1 153 ? 25.828 -7.523 -13.536 1.00 48.71 423 SER B N 1
ATOM 2495 C CA . SER B 1 153 ? 27.113 -7.234 -12.895 1.00 47.51 423 SER B CA 1
ATOM 2496 C C . SER B 1 153 ? 26.980 -6.303 -11.696 1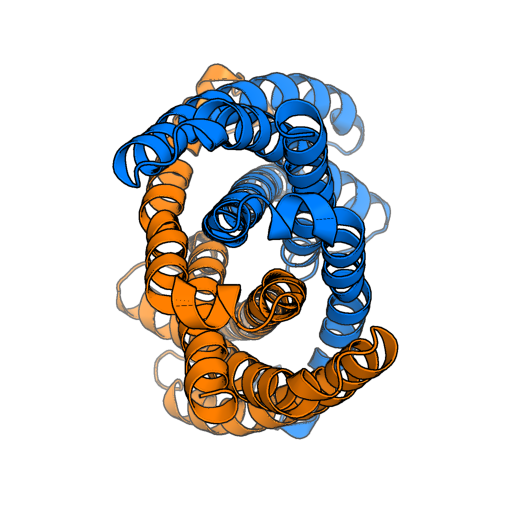.00 45.04 423 SER B C 1
ATOM 2497 O O . SER B 1 153 ? 27.622 -6.518 -10.670 1.00 44.10 423 SER B O 1
ATOM 2500 N N . ASN B 1 154 ? 26.152 -5.272 -11.830 1.00 45.78 424 ASN B N 1
ATOM 2501 C CA . ASN B 1 154 ? 26.005 -4.275 -10.772 1.00 44.60 424 ASN B CA 1
ATOM 2502 C C . ASN B 1 154 ? 25.567 -4.850 -9.420 1.00 41.46 424 ASN B C 1
ATOM 2503 O O . ASN B 1 154 ? 26.250 -4.625 -8.418 1.00 39.58 424 ASN B O 1
ATOM 2508 N N . PRO B 1 155 ? 24.436 -5.583 -9.372 1.00 43.36 425 PRO B N 1
ATOM 2509 C CA . PRO B 1 155 ? 24.018 -6.025 -8.038 1.00 43.36 425 PRO B CA 1
ATOM 2510 C C . PRO B 1 155 ? 24.931 -7.100 -7.454 1.00 39.04 425 PRO B C 1
ATOM 2511 O O . PRO B 1 155 ? 25.060 -7.188 -6.234 1.00 42.62 425 PRO B O 1
ATOM 2515 N N . LEU B 1 156 ? 25.560 -7.896 -8.313 1.00 39.91 426 LEU B N 1
ATOM 2516 C CA . LEU B 1 156 ? 26.458 -8.948 -7.852 1.00 39.04 426 LEU B CA 1
ATOM 2517 C C . LEU B 1 156 ? 27.696 -8.364 -7.187 1.00 35.14 426 LEU B C 1
ATOM 2518 O O . LEU B 1 156 ? 28.062 -8.764 -6.082 1.00 36.37 426 LEU B O 1
ATOM 2523 N N . VAL B 1 157 ? 28.336 -7.418 -7.867 1.00 32.60 427 VAL B N 1
ATOM 2524 C CA . VAL B 1 157 ? 29.515 -6.753 -7.328 1.00 35.69 427 VAL B CA 1
ATOM 2525 C C . VAL B 1 157 ? 29.170 -6.013 -6.038 1.00 34.47 427 VAL B C 1
ATOM 2526 O O . VAL B 1 157 ? 29.952 -6.009 -5.089 1.00 36.44 427 VAL B O 1
ATOM 2530 N N . ALA B 1 158 ? 27.989 -5.403 -6.003 1.00 31.77 428 ALA B N 1
ATOM 2531 C CA . ALA B 1 158 ? 27.553 -4.656 -4.829 1.00 33.03 428 ALA B CA 1
ATOM 2532 C C . ALA B 1 158 ? 27.349 -5.577 -3.628 1.00 35.10 428 ALA B C 1
ATOM 2533 O O . ALA B 1 158 ? 27.754 -5.254 -2.510 1.00 36.37 428 ALA B O 1
ATOM 2535 N N . THR B 1 159 ? 26.725 -6.727 -3.867 1.00 33.11 429 THR B N 1
ATOM 2536 C CA . THR B 1 159 ? 26.435 -7.680 -2.801 1.00 37.88 429 THR B CA 1
ATOM 2537 C C . THR B 1 159 ? 27.706 -8.372 -2.310 1.00 36.40 429 THR B C 1
ATOM 2538 O O . THR B 1 159 ? 27.907 -8.539 -1.106 1.00 33.22 429 THR B O 1
ATOM 2542 N N . LEU B 1 160 ? 28.563 -8.768 -3.248 1.00 33.39 430 LEU B N 1
ATOM 2543 C CA . LEU B 1 160 ? 29.804 -9.461 -2.909 1.00 34.97 430 LEU B CA 1
ATOM 2544 C C . LEU B 1 160 ? 30.757 -8.560 -2.132 1.00 34.60 430 LEU B C 1
ATOM 2545 O O . LEU B 1 160 ? 31.389 -8.993 -1.168 1.00 34.66 430 LEU B O 1
ATOM 2550 N N . SER B 1 161 ? 30.853 -7.304 -2.554 1.00 32.27 431 SER B N 1
ATOM 2551 C CA . SER B 1 161 ? 31.718 -6.343 -1.884 1.00 33.90 431 SER B CA 1
ATOM 2552 C C . SER B 1 161 ? 31.204 -6.021 -0.484 1.00 36.98 431 SER B C 1
ATOM 2553 O O . SER B 1 161 ? 31.992 -5.759 0.423 1.00 37.15 431 SER B O 1
ATOM 2556 N N . ASP B 1 162 ? 29.885 -6.046 -0.312 1.00 33.53 432 ASP B N 1
ATOM 2557 C CA . ASP B 1 162 ? 29.285 -5.822 1.000 1.00 36.37 432 ASP B CA 1
ATOM 2558 C C . ASP B 1 162 ? 29.648 -6.951 1.962 1.00 33.50 432 ASP B C 1
ATOM 2559 O O . ASP B 1 162 ? 30.035 -6.705 3.103 1.00 32.25 432 ASP B O 1
ATOM 2564 N N . VAL B 1 163 ? 29.528 -8.189 1.492 1.00 36.33 433 VAL B N 1
ATOM 2565 C CA . VAL B 1 163 ? 29.850 -9.356 2.307 1.00 33.38 433 VAL B CA 1
ATOM 2566 C C . VAL B 1 163 ? 31.349 -9.445 2.595 1.00 33.57 433 VAL B C 1
ATOM 2567 O O . VAL B 1 163 ? 31.760 -9.570 3.748 1.00 36.58 433 VAL B O 1
ATOM 2571 N N . THR B 1 164 ? 32.161 -9.376 1.545 1.00 36.67 434 THR B N 1
ATOM 2572 C CA . THR B 1 164 ? 33.610 -9.469 1.700 1.00 36.33 434 THR B CA 1
ATOM 2573 C C . THR B 1 164 ? 34.172 -8.248 2.427 1.00 35.49 434 THR B C 1
ATOM 2574 O O . THR B 1 164 ? 35.148 -8.354 3.169 1.00 35.96 434 THR B O 1
ATOM 2578 N N . GLY B 1 165 ? 33.546 -7.093 2.221 1.00 34.90 435 GLY B N 1
ATOM 2579 C CA . GLY B 1 165 ? 33.945 -5.878 2.908 1.00 31.32 435 GLY B CA 1
ATOM 2580 C C . GLY B 1 165 ? 33.705 -5.935 4.407 1.00 31.98 435 GLY B C 1
ATOM 2581 O O . GLY B 1 165 ? 34.539 -5.479 5.192 1.00 28.10 435 GLY B O 1
ATOM 2582 N N . LEU B 1 166 ? 32.562 -6.484 4.809 1.00 29.64 436 LEU B N 1
ATOM 2583 C CA . LEU B 1 166 ? 32.254 -6.642 6.227 1.00 34.97 436 LEU B CA 1
ATOM 2584 C C . LEU B 1 166 ? 33.223 -7.609 6.890 1.00 32.94 436 LEU B C 1
ATOM 2585 O O . LEU B 1 166 ? 33.710 -7.357 7.993 1.00 34.09 436 LEU B O 1
ATOM 2590 N N . LEU B 1 167 ? 33.501 -8.714 6.205 1.00 32.12 437 LEU B N 1
ATOM 2591 C CA . LEU B 1 167 ? 34.394 -9.739 6.729 1.00 31.84 437 LEU B CA 1
ATOM 2592 C C . LEU B 1 167 ? 35.811 -9.208 6.934 1.00 32.28 437 LEU B C 1
ATOM 2593 O O . LEU B 1 167 ? 36.471 -9.563 7.905 1.00 33.39 437 LEU B O 1
ATOM 2598 N N . ILE B 1 168 ? 36.274 -8.353 6.028 1.00 30.46 438 ILE B N 1
ATOM 2599 C CA . ILE B 1 168 ? 37.617 -7.789 6.141 1.00 30.90 438 ILE B CA 1
ATOM 2600 C C . ILE B 1 168 ? 37.704 -6.787 7.290 1.00 34.79 438 ILE B C 1
ATOM 2601 O O . ILE B 1 168 ? 38.555 -6.910 8.169 1.00 34.85 438 ILE B O 1
ATOM 2606 N N . TYR B 1 169 ? 36.807 -5.806 7.278 1.00 34.28 439 TYR B N 1
ATOM 2607 C CA . TYR B 1 169 ? 36.780 -4.742 8.279 1.00 31.10 439 TYR B CA 1
ATOM 2608 C C . TYR B 1 169 ? 36.656 -5.276 9.704 1.00 34.80 439 TYR B C 1
ATOM 2609 O O . TYR B 1 169 ? 37.442 -4.919 10.581 1.00 32.35 439 TYR B O 1
ATOM 2618 N N . LEU B 1 170 ? 35.670 -6.138 9.926 1.00 30.89 440 LEU B N 1
ATOM 2619 C CA . LEU B 1 170 ? 35.390 -6.646 11.264 1.00 38.08 440 LEU B CA 1
ATOM 2620 C C . LEU B 1 170 ? 36.480 -7.592 11.760 1.00 38.46 440 LEU B C 1
ATOM 2621 O O . LEU B 1 170 ? 36.742 -7.671 12.960 1.00 37.31 440 LEU B O 1
ATOM 2626 N N . SER B 1 171 ? 37.118 -8.306 10.840 1.00 33.12 441 SER B N 1
ATOM 2627 C CA . SER B 1 171 ? 38.230 -9.172 11.210 1.00 35.37 441 SER B CA 1
ATOM 2628 C C . SER B 1 171 ? 39.449 -8.340 11.584 1.00 41.44 441 SER B C 1
ATOM 2629 O O . SER B 1 171 ? 40.122 -8.626 12.572 1.00 43.36 441 SER B O 1
ATOM 2632 N N . VAL B 1 172 ? 39.732 -7.308 10.793 1.00 38.63 442 VAL B N 1
ATOM 2633 C CA . VAL B 1 172 ? 40.824 -6.392 11.110 1.00 38.74 442 VAL B CA 1
ATOM 2634 C C . VAL B 1 172 ? 40.554 -5.722 12.458 1.00 42.38 442 VAL B C 1
ATOM 2635 O O . VAL B 1 172 ? 41.465 -5.545 13.269 1.00 45.88 442 VAL B O 1
ATOM 2639 N N . ALA B 1 173 ? 39.296 -5.368 12.700 1.00 40.19 443 ALA B N 1
ATOM 2640 C CA . ALA B 1 173 ? 38.915 -4.737 13.955 1.00 38.64 443 ALA B CA 1
ATOM 2641 C C . ALA B 1 173 ? 39.091 -5.685 15.141 1.00 45.93 443 ALA B C 1
ATOM 2642 O O . ALA B 1 173 ? 39.518 -5.268 16.216 1.00 46.44 443 ALA B O 1
ATOM 2644 N N . ARG B 1 174 ? 38.763 -6.958 14.945 1.00 43.64 444 ARG B N 1
ATOM 2645 C CA . ARG B 1 174 ? 38.842 -7.939 16.024 1.00 47.04 444 ARG B CA 1
ATOM 2646 C C . ARG B 1 174 ? 40.292 -8.266 16.388 1.00 51.94 444 ARG B C 1
ATOM 2647 O O . ARG B 1 174 ? 40.608 -8.550 17.547 1.00 51.55 444 ARG B O 1
ATOM 2655 N N . LEU B 1 175 ? 41.170 -8.221 15.390 1.00 48.79 445 LEU B N 1
ATOM 2656 C CA . LEU B 1 175 ? 42.593 -8.492 15.590 1.00 51.41 445 LEU B CA 1
ATOM 2657 C C . LEU B 1 175 ? 43.365 -7.294 16.164 1.00 55.99 445 LEU B C 1
ATOM 2658 O O . LEU B 1 175 ? 44.402 -7.468 16.805 1.00 57.93 445 LEU B O 1
ATOM 2663 N N . LEU B 1 176 ? 42.868 -6.084 15.929 1.00 51.03 446 LEU B N 1
ATOM 2664 C CA . LEU B 1 176 ? 43.590 -4.882 16.342 1.00 49.63 446 LEU B CA 1
ATOM 2665 C C . LEU B 1 176 ? 43.034 -4.252 17.624 1.00 52.17 446 LEU B C 1
ATOM 2666 O O . LEU B 1 176 ? 43.704 -3.447 18.277 1.00 55.81 446 LEU B O 1
ATOM 2671 N N . LEU B 1 177 ? 41.809 -4.622 17.980 1.00 52.12 447 LEU B N 1
ATOM 2672 C CA . LEU B 1 177 ? 41.162 -4.064 19.161 1.00 53.37 447 LEU B CA 1
ATOM 2673 C C . LEU B 1 177 ? 40.838 -5.148 20.189 1.00 58.59 447 LEU B C 1
ATOM 2674 O O . LEU B 1 177 ? 40.096 -4.905 21.140 1.00 58.15 447 LEU B O 1
ATOM 2679 N N . GLU B 1 178 ? 41.395 -6.341 19.993 1.00 57.49 448 GLU B N 1
ATOM 2680 C CA . GLU B 1 178 ? 41.191 -7.448 20.926 1.00 61.72 448 GLU B CA 1
ATOM 2681 C C . GLU B 1 178 ? 42.344 -8.447 20.864 1.00 63.68 448 GLU B C 1
ATOM 2682 O O . GLU B 1 178 ? 43.502 -8.066 20.685 1.00 68.69 448 GLU B O 1
#